Protein AF-A0AA48RG57-F1 (afdb_monomer)

InterPro domains:
  IPR024079 Metallopeptidase, catalytic domain superfamily [G3DSA:3.40.390.10] (87-215)

pLDDT: mean 79.73, std 14.81, range [37.47, 95.88]

Solvent-accessible surface area (backbone atoms only — not comparable to full-atom values): 11809 Å² total; per-residue (Å²): 126,71,73,70,61,52,58,58,54,54,53,54,58,58,59,62,68,72,74,70,75,70,77,73,71,48,50,67,66,42,79,59,44,32,42,52,58,58,67,42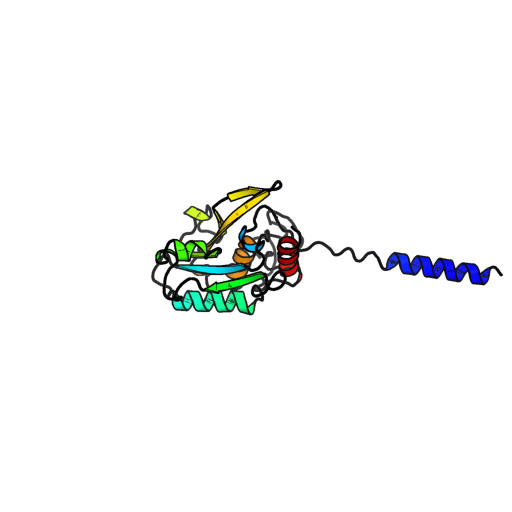,100,63,20,69,38,13,35,34,47,27,75,75,64,96,80,66,58,56,46,61,51,44,55,49,50,50,50,50,46,52,77,49,60,59,51,49,38,51,84,62,18,34,33,78,38,75,42,77,88,43,74,53,41,49,88,73,51,51,74,75,56,50,72,52,36,33,38,36,40,35,39,25,80,68,31,32,95,79,56,78,34,62,88,47,60,40,67,51,74,42,66,73,44,81,54,99,92,35,38,34,18,64,27,33,36,36,38,33,29,53,90,42,71,84,34,51,27,54,56,47,29,44,48,37,38,48,60,16,44,48,53,27,8,68,65,24,98,47,65,38,78,70,66,73,37,30,47,22,27,51,93,14,71,32,96,51,70,35,56,40,61,36,72,48,52,52,49,32,42,22,51,60,49,71,67,117

Structure (mmCIF, N/CA/C/O backbone):
data_AF-A0AA48RG57-F1
#
_entry.id   AF-A0AA48RG57-F1
#
loop_
_atom_site.group_PDB
_atom_site.id
_atom_site.type_symbol
_atom_site.label_atom_id
_atom_site.label_alt_id
_atom_site.label_comp_id
_atom_site.label_asym_id
_atom_site.label_entity_id
_atom_site.label_seq_id
_atom_site.pdbx_PDB_ins_code
_atom_site.Cartn_x
_atom_site.Cartn_y
_atom_site.Cartn_z
_atom_site.occupancy
_atom_site.B_iso_or_equiv
_atom_site.auth_seq_id
_atom_site.auth_comp_id
_atom_site.auth_asym_id
_atom_site.auth_atom_id
_atom_site.pdbx_PDB_model_num
ATOM 1 N N . MET A 1 1 ? 56.772 -37.078 -11.447 1.00 54.94 1 MET A N 1
ATOM 2 C CA . MET A 1 1 ? 55.921 -36.751 -10.273 1.00 54.94 1 MET A CA 1
ATOM 3 C C . MET A 1 1 ? 55.445 -35.292 -10.196 1.00 54.94 1 MET A C 1
ATOM 5 O O . MET A 1 1 ? 54.531 -35.038 -9.425 1.00 54.94 1 MET A O 1
ATOM 9 N N . LEU A 1 2 ? 55.955 -34.345 -11.002 1.00 51.94 2 LEU A N 1
ATOM 10 C CA . LEU A 1 2 ? 55.505 -32.937 -10.967 1.00 51.94 2 LEU A CA 1
ATOM 11 C C . LEU A 1 2 ? 54.090 -32.686 -11.534 1.00 51.94 2 LEU A C 1
ATOM 13 O O . LEU A 1 2 ? 53.383 -31.812 -11.047 1.00 51.94 2 LEU A O 1
ATOM 17 N N . LYS A 1 3 ? 53.640 -33.470 -12.524 1.00 48.69 3 LYS A N 1
ATOM 18 C CA . LYS A 1 3 ? 52.373 -33.208 -13.239 1.00 48.69 3 LYS A CA 1
ATOM 19 C C . LYS A 1 3 ? 51.103 -33.432 -12.401 1.00 48.69 3 LYS A C 1
ATOM 21 O O . LYS A 1 3 ? 50.107 -32.770 -12.644 1.00 48.69 3 LYS A O 1
ATOM 26 N N . LYS A 1 4 ? 51.133 -34.305 -11.383 1.00 50.94 4 LYS A N 1
ATOM 27 C CA . LYS A 1 4 ? 49.961 -34.570 -10.518 1.00 50.94 4 LYS A CA 1
ATOM 28 C C . LYS A 1 4 ? 49.709 -33.474 -9.471 1.00 50.94 4 LYS A C 1
ATOM 30 O O . LYS A 1 4 ? 48.575 -33.307 -9.047 1.00 50.94 4 LYS A O 1
ATOM 35 N N . LYS A 1 5 ? 50.739 -32.707 -9.086 1.00 50.16 5 LYS A N 1
ATOM 36 C CA . LYS A 1 5 ? 50.599 -31.597 -8.125 1.00 50.16 5 LYS A CA 1
ATOM 37 C C . LYS A 1 5 ? 50.002 -30.335 -8.759 1.00 50.16 5 LYS A C 1
ATOM 39 O O . LYS A 1 5 ? 49.401 -29.541 -8.051 1.00 50.16 5 LYS A O 1
ATOM 44 N N . PHE A 1 6 ? 50.121 -30.185 -10.080 1.00 52.97 6 PHE A N 1
ATOM 45 C CA . PHE A 1 6 ? 49.571 -29.034 -10.801 1.00 52.97 6 PHE A CA 1
ATOM 46 C C . PHE A 1 6 ? 48.039 -29.096 -10.907 1.00 52.97 6 PHE A C 1
ATOM 48 O O . PHE A 1 6 ? 47.376 -28.110 -10.616 1.00 52.97 6 PHE A O 1
ATOM 55 N N . TYR A 1 7 ? 47.469 -30.272 -11.200 1.00 54.75 7 TYR A N 1
ATOM 56 C CA . TYR A 1 7 ? 46.011 -30.447 -11.299 1.00 54.75 7 TYR A CA 1
ATOM 57 C C . TYR A 1 7 ? 45.266 -30.185 -9.982 1.00 54.75 7 TYR A C 1
ATOM 59 O O . TYR A 1 7 ? 44.159 -29.656 -10.009 1.00 54.75 7 TYR A O 1
ATOM 67 N N . LEU A 1 8 ? 45.873 -30.505 -8.833 1.00 53.62 8 LEU A N 1
ATOM 68 C CA . LEU A 1 8 ? 45.251 -30.278 -7.524 1.00 53.62 8 LEU A CA 1
ATOM 69 C C . LEU A 1 8 ? 45.154 -28.778 -7.184 1.00 53.62 8 LEU A C 1
ATOM 71 O O . LEU A 1 8 ? 44.174 -28.336 -6.595 1.00 53.62 8 LEU A O 1
ATOM 75 N N . ILE A 1 9 ? 46.146 -27.986 -7.603 1.00 57.28 9 ILE A N 1
ATOM 76 C CA . ILE A 1 9 ? 46.175 -26.534 -7.376 1.00 57.28 9 ILE A CA 1
ATOM 77 C C . ILE A 1 9 ? 45.179 -25.827 -8.306 1.00 57.28 9 ILE A C 1
ATOM 79 O O . ILE A 1 9 ? 44.483 -24.910 -7.876 1.00 57.28 9 ILE A O 1
ATOM 83 N N . THR A 1 10 ? 45.042 -26.286 -9.555 1.00 54.56 10 THR A N 1
ATOM 84 C CA . THR A 1 10 ? 44.071 -25.715 -10.503 1.00 54.56 10 THR A CA 1
ATOM 85 C C . THR A 1 10 ? 42.621 -26.025 -10.111 1.00 54.56 10 THR A C 1
ATOM 87 O O . THR A 1 10 ? 41.762 -25.164 -10.280 1.00 54.56 10 THR A O 1
ATOM 90 N N . MET A 1 11 ? 42.337 -27.199 -9.526 1.00 55.72 11 MET A N 1
ATOM 91 C CA . MET A 1 11 ? 40.989 -27.517 -9.027 1.00 55.72 11 MET A CA 1
ATOM 92 C C . MET A 1 11 ? 40.592 -26.679 -7.802 1.00 55.72 11 MET A C 1
ATOM 94 O O . MET A 1 11 ? 39.449 -26.238 -7.728 1.00 55.72 11 MET A O 1
ATOM 98 N N . CYS A 1 12 ? 41.520 -26.399 -6.877 1.00 54.94 12 CYS A N 1
ATOM 99 C CA . CYS A 1 12 ? 41.237 -25.515 -5.739 1.00 54.94 12 CYS A CA 1
ATOM 100 C C . CYS A 1 12 ? 40.976 -24.062 -6.173 1.00 54.94 12 CYS A C 1
ATOM 102 O O . CYS A 1 12 ? 40.105 -23.411 -5.607 1.00 54.94 12 CYS A O 1
ATOM 104 N N . LEU A 1 13 ? 41.672 -23.558 -7.198 1.00 52.66 13 LEU A N 1
ATOM 105 C CA . LEU A 1 13 ? 41.456 -22.199 -7.720 1.00 52.66 13 LEU A CA 1
ATOM 106 C C . LEU A 1 13 ? 40.107 -22.031 -8.440 1.00 52.66 13 LEU A C 1
ATOM 108 O O . LEU A 1 13 ? 39.514 -20.959 -8.364 1.00 52.66 13 LEU A O 1
ATOM 112 N N . LEU A 1 14 ? 39.589 -23.086 -9.076 1.00 51.50 14 LEU A N 1
ATOM 113 C CA . LEU A 1 14 ? 38.246 -23.089 -9.673 1.00 51.50 14 LEU A CA 1
ATOM 114 C C . LEU A 1 14 ? 37.127 -23.168 -8.622 1.00 51.50 14 LEU A C 1
ATOM 116 O O . LEU A 1 14 ? 36.044 -22.642 -8.855 1.00 51.50 14 LEU A O 1
ATOM 120 N N . PHE A 1 15 ? 37.392 -23.760 -7.454 1.00 51.47 15 PHE A N 1
ATOM 121 C CA . PHE A 1 15 ? 36.414 -23.838 -6.364 1.00 51.47 15 PHE A CA 1
ATOM 122 C C . PHE A 1 15 ? 36.267 -22.513 -5.596 1.00 51.47 15 PHE A C 1
ATOM 124 O O . PHE A 1 15 ? 35.190 -22.213 -5.094 1.00 51.47 15 PHE A O 1
ATOM 131 N N . VAL A 1 16 ? 37.314 -21.680 -5.547 1.00 52.97 16 VAL A N 1
ATOM 132 C CA . VAL A 1 16 ? 37.268 -20.364 -4.876 1.00 52.97 16 VAL A CA 1
ATOM 133 C C . VAL A 1 16 ? 36.523 -19.308 -5.710 1.00 52.97 16 VAL A C 1
ATOM 135 O O . VAL A 1 16 ? 35.946 -18.387 -5.141 1.00 52.97 16 VAL A O 1
ATOM 138 N N . MET A 1 17 ? 36.439 -19.457 -7.038 1.00 50.00 17 MET A N 1
ATOM 139 C CA . MET A 1 17 ? 35.663 -18.535 -7.888 1.00 50.00 17 MET A CA 1
ATOM 140 C C . MET A 1 17 ? 34.149 -18.810 -7.906 1.00 50.00 17 MET A C 1
ATOM 142 O O . MET A 1 17 ? 33.402 -18.019 -8.471 1.00 50.00 17 MET A O 1
ATOM 146 N N . LEU A 1 18 ? 33.676 -19.894 -7.280 1.00 48.75 18 LEU A N 1
ATOM 147 C CA . LEU A 1 18 ? 32.243 -20.210 -7.185 1.00 48.75 18 LEU A CA 1
ATOM 148 C C . LEU A 1 18 ? 31.548 -19.571 -5.967 1.00 48.75 18 LEU A C 1
ATOM 150 O O . LEU A 1 18 ? 30.346 -19.739 -5.804 1.00 48.75 18 LEU A O 1
ATOM 154 N N . PHE A 1 19 ? 32.272 -18.806 -5.141 1.00 50.69 19 PHE A N 1
ATOM 155 C CA . PHE A 1 19 ? 31.739 -18.163 -3.929 1.00 50.69 19 PHE A CA 1
ATOM 156 C C . PHE A 1 19 ? 31.635 -16.634 -4.015 1.00 50.69 19 PHE A C 1
ATOM 158 O O . PHE A 1 19 ? 31.608 -15.954 -2.995 1.00 50.69 19 PHE A O 1
ATOM 165 N N . GLN A 1 20 ? 31.553 -16.072 -5.222 1.00 47.44 20 GLN A N 1
ATOM 166 C CA . GLN A 1 20 ? 31.218 -14.655 -5.404 1.00 47.44 20 GLN A CA 1
ATOM 167 C C . GLN A 1 20 ? 29.933 -14.481 -6.212 1.00 47.44 20 GLN A C 1
ATOM 169 O O . GLN A 1 20 ? 29.850 -13.666 -7.123 1.00 47.44 20 GLN A O 1
ATOM 174 N N . GLY A 1 21 ? 28.895 -15.224 -5.829 1.00 40.69 21 GLY A N 1
ATOM 175 C CA . GLY A 1 21 ? 27.549 -14.674 -5.891 1.00 40.69 21 GLY A CA 1
ATOM 176 C C . GLY A 1 21 ? 27.435 -13.656 -4.764 1.00 40.69 21 GLY A C 1
ATOM 177 O O . GLY A 1 21 ? 26.985 -13.995 -3.676 1.00 40.69 21 GLY A O 1
ATOM 178 N N . GLY A 1 22 ? 27.916 -12.432 -4.987 1.00 37.53 22 GLY A N 1
ATOM 179 C CA . GLY A 1 22 ? 27.415 -11.314 -4.204 1.00 37.53 22 GLY A CA 1
ATOM 180 C C . GLY A 1 22 ? 25.937 -11.223 -4.540 1.00 37.53 22 GLY A C 1
ATOM 181 O O . GLY A 1 22 ? 25.602 -10.720 -5.609 1.00 37.53 22 GLY A O 1
ATOM 182 N N . ALA A 1 23 ? 25.085 -11.800 -3.690 1.00 37.47 23 ALA A N 1
ATOM 183 C CA . ALA A 1 23 ? 23.674 -11.469 -3.658 1.00 37.47 23 ALA A CA 1
ATOM 184 C C . ALA A 1 23 ? 23.636 -9.953 -3.476 1.00 37.47 23 ALA A C 1
ATOM 186 O O . ALA A 1 23 ? 23.997 -9.421 -2.425 1.00 37.47 23 ALA A O 1
ATOM 187 N N . SER A 1 24 ? 23.405 -9.257 -4.586 1.00 41.41 24 SER A N 1
ATOM 188 C CA . SER A 1 24 ? 23.278 -7.818 -4.570 1.00 41.41 24 SER A CA 1
ATOM 189 C C . SER A 1 24 ? 21.975 -7.562 -3.846 1.00 41.41 24 SER A C 1
ATOM 191 O O . SER A 1 24 ? 20.950 -8.094 -4.258 1.00 41.41 24 SER A O 1
ATOM 193 N N . ALA A 1 25 ? 22.111 -6.843 -2.735 1.00 41.53 25 ALA A N 1
ATOM 194 C CA . ALA A 1 25 ? 21.094 -6.511 -1.761 1.00 41.53 25 ALA A CA 1
ATOM 195 C C . ALA A 1 25 ? 19.682 -6.493 -2.352 1.00 41.53 25 ALA A C 1
ATOM 197 O O . ALA A 1 25 ? 19.425 -5.789 -3.335 1.00 41.53 25 ALA A O 1
ATOM 198 N N . SER A 1 26 ? 18.804 -7.240 -1.686 1.00 60.59 26 SER A N 1
ATOM 199 C CA . SER A 1 26 ? 17.409 -6.879 -1.474 1.00 60.59 26 SER A CA 1
ATOM 200 C C . SER A 1 26 ? 17.2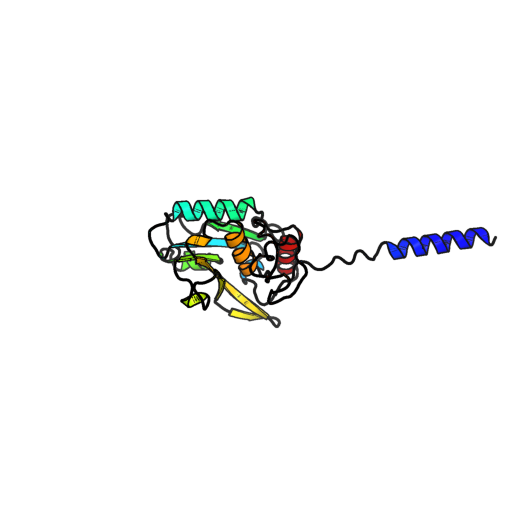06 -5.371 -1.691 1.00 60.59 26 SER A C 1
ATOM 202 O O . SER A 1 26 ? 17.996 -4.555 -1.198 1.00 60.59 26 SER A O 1
ATOM 204 N N . HIS A 1 27 ? 16.205 -4.997 -2.500 1.00 62.94 27 HIS A N 1
ATOM 205 C CA . HIS A 1 27 ? 15.835 -3.599 -2.732 1.00 62.94 27 HIS A CA 1
ATOM 206 C C . HIS A 1 27 ? 15.948 -2.814 -1.419 1.00 62.94 27 HIS A C 1
ATOM 208 O O . HIS A 1 27 ? 15.518 -3.345 -0.389 1.00 62.94 27 HIS A O 1
ATOM 214 N N . PRO A 1 28 ? 16.533 -1.600 -1.413 1.00 66.88 28 PRO A N 1
ATOM 215 C CA . PRO A 1 28 ? 16.780 -0.885 -0.176 1.00 66.88 28 PRO A CA 1
ATOM 216 C C . PRO A 1 28 ? 15.519 -0.849 0.691 1.00 66.88 28 PRO A C 1
ATOM 218 O O . PRO A 1 28 ? 14.413 -0.552 0.224 1.00 66.88 28 PRO A O 1
ATOM 221 N N . TYR A 1 29 ? 15.728 -1.208 1.948 1.00 65.25 29 TYR A N 1
ATOM 222 C CA . TYR A 1 29 ? 14.723 -1.320 2.985 1.00 65.25 29 TYR A CA 1
ATOM 223 C C . TYR A 1 29 ? 15.150 -0.436 4.152 1.00 65.25 29 TYR A C 1
ATOM 225 O O . TYR A 1 29 ? 16.345 -0.285 4.426 1.00 65.25 29 TYR A O 1
ATOM 233 N N . ASP A 1 30 ? 14.185 0.196 4.811 1.00 69.25 30 ASP A N 1
ATOM 234 C CA . ASP A 1 30 ? 14.449 0.960 6.025 1.00 69.25 30 ASP A CA 1
ATOM 235 C C . ASP A 1 30 ? 13.742 0.278 7.201 1.00 69.25 30 ASP A C 1
ATOM 237 O O . ASP A 1 30 ? 12.534 0.474 7.370 1.00 69.25 30 ASP A O 1
ATOM 241 N N . PRO A 1 31 ? 14.470 -0.477 8.050 1.00 57.31 31 PRO A N 1
ATOM 242 C CA . PRO A 1 31 ? 13.874 -1.165 9.193 1.00 57.31 31 PRO A CA 1
ATOM 243 C C . PRO A 1 31 ? 13.231 -0.207 10.188 1.00 57.31 31 PRO A C 1
ATOM 245 O O . PRO A 1 31 ? 12.368 -0.607 10.955 1.00 57.31 31 PRO A O 1
ATOM 248 N N . LYS A 1 32 ? 13.526 1.098 10.119 1.00 59.69 32 LYS A N 1
ATOM 249 C CA . LYS A 1 32 ? 12.862 2.132 10.926 1.00 59.69 32 LYS A CA 1
ATOM 250 C C . LYS A 1 32 ? 11.444 2.460 10.455 1.00 59.69 32 LYS A C 1
ATOM 252 O O . LYS A 1 32 ? 10.935 3.515 10.825 1.00 59.69 32 LYS A O 1
ATOM 257 N N . ARG A 1 33 ? 10.847 1.657 9.571 1.00 66.19 33 ARG A N 1
ATOM 258 C CA . ARG A 1 33 ? 9.565 1.945 8.911 1.00 66.19 33 ARG A CA 1
ATOM 259 C C . ARG A 1 33 ? 8.557 0.800 8.978 1.00 66.19 33 ARG A C 1
ATOM 261 O O . ARG A 1 33 ? 7.500 0.932 8.363 1.00 66.19 33 ARG A O 1
ATOM 268 N N . HIS A 1 34 ? 8.847 -0.282 9.687 1.00 69.62 34 HIS A N 1
ATOM 269 C CA . HIS A 1 34 ? 7.960 -1.440 9.717 1.00 69.62 34 HIS A CA 1
ATOM 270 C C . HIS A 1 34 ? 6.791 -1.242 10.707 1.00 69.62 34 HIS A C 1
ATOM 272 O O . HIS A 1 34 ? 6.892 -0.482 11.678 1.00 69.62 34 HIS A O 1
ATOM 278 N N . ILE A 1 35 ? 5.662 -1.901 10.441 1.00 76.81 35 ILE A N 1
ATOM 279 C CA . ILE A 1 35 ? 4.530 -1.976 11.374 1.00 76.81 35 ILE A CA 1
ATOM 280 C C . ILE A 1 35 ? 4.809 -3.133 12.339 1.00 76.81 35 ILE A C 1
ATOM 282 O O . ILE A 1 35 ? 5.131 -4.222 11.886 1.00 76.81 35 ILE A O 1
ATOM 286 N N . GLU A 1 36 ? 4.702 -2.919 13.654 1.00 71.25 36 GLU A N 1
ATOM 287 C CA . GLU A 1 36 ? 5.093 -3.902 14.685 1.00 71.25 36 GLU A CA 1
ATOM 288 C C . GLU A 1 36 ? 4.428 -5.268 14.487 1.00 71.25 36 GLU A C 1
ATOM 290 O O . GLU A 1 36 ? 5.028 -6.308 14.759 1.00 71.25 36 GLU A O 1
ATOM 295 N N . SER A 1 37 ? 3.197 -5.258 13.970 1.00 65.00 37 SER A N 1
ATOM 296 C CA . SER A 1 37 ? 2.419 -6.460 13.728 1.00 65.00 37 SER A CA 1
ATOM 297 C C . SER A 1 37 ? 3.169 -7.495 12.909 1.00 65.00 37 SER A C 1
ATOM 299 O O . SER A 1 37 ? 3.039 -8.665 13.244 1.00 65.00 37 SER A O 1
ATOM 301 N N . THR A 1 38 ? 4.009 -7.098 11.945 1.00 64.88 38 THR A N 1
ATOM 302 C CA . THR A 1 38 ? 4.727 -8.012 11.041 1.00 64.88 38 THR A CA 1
ATOM 303 C C . THR A 1 38 ? 5.644 -9.015 11.756 1.00 64.88 38 THR A C 1
ATOM 305 O O . THR A 1 38 ? 5.983 -10.045 11.183 1.00 64.88 38 THR A O 1
ATOM 308 N N . HIS A 1 39 ? 6.019 -8.762 13.012 1.00 65.44 39 HIS A N 1
ATOM 309 C CA . HIS A 1 39 ? 6.910 -9.627 13.799 1.00 65.44 39 HIS A CA 1
ATOM 310 C C . HIS A 1 39 ? 6.198 -10.720 14.597 1.00 65.44 39 HIS A C 1
ATOM 312 O O . HIS A 1 39 ? 6.845 -11.613 15.151 1.00 65.44 39 HIS A O 1
ATOM 318 N N . TYR A 1 40 ? 4.870 -10.683 14.699 1.00 65.56 40 TYR A N 1
ATOM 319 C CA . TYR A 1 40 ? 4.151 -11.708 15.448 1.00 65.56 40 TYR A CA 1
ATOM 320 C C . TYR A 1 40 ? 4.146 -13.049 14.693 1.00 65.56 40 TYR A C 1
ATOM 322 O O . TYR A 1 40 ? 4.192 -13.112 13.468 1.00 65.56 40 TYR A O 1
ATOM 330 N N . ASN A 1 41 ? 4.061 -14.162 15.433 1.00 55.94 41 ASN A N 1
ATOM 331 C CA . ASN A 1 41 ? 4.107 -15.533 14.883 1.00 55.94 41 ASN A CA 1
ATOM 332 C C . ASN A 1 41 ? 2.942 -15.883 13.922 1.00 55.94 41 ASN A C 1
ATOM 334 O O . ASN A 1 41 ? 2.866 -17.006 13.433 1.00 55.94 41 ASN A O 1
ATOM 338 N N . SER A 1 42 ? 2.013 -14.952 13.717 1.00 57.84 42 SER A N 1
ATOM 339 C CA . SER A 1 42 ? 0.844 -15.005 12.842 1.00 57.84 42 SER A CA 1
ATOM 340 C C . SER A 1 42 ? 0.321 -13.573 12.751 1.00 57.84 42 SER A C 1
ATOM 342 O O . SER A 1 42 ? -0.145 -13.050 13.766 1.00 57.84 42 SER A O 1
ATOM 344 N N . VAL A 1 43 ? 0.406 -12.933 11.586 1.00 64.06 43 VAL A N 1
ATOM 345 C CA . VAL A 1 43 ? -0.045 -11.550 11.387 1.00 64.06 43 VAL A CA 1
ATOM 346 C C . VAL A 1 43 ? -1.145 -11.527 10.344 1.00 64.06 43 VAL A C 1
ATOM 348 O O . VAL A 1 43 ? -0.936 -11.436 9.133 1.00 64.06 43 VAL A O 1
ATOM 351 N N . ASP A 1 44 ? -2.366 -11.580 10.850 1.00 64.00 44 ASP A N 1
ATOM 352 C CA . ASP A 1 44 ? -3.516 -11.173 10.069 1.00 64.00 44 ASP A CA 1
ATOM 353 C C . ASP A 1 44 ? -3.484 -9.642 9.993 1.00 64.00 44 ASP A C 1
ATOM 355 O O . ASP A 1 44 ? -3.957 -8.943 10.891 1.00 64.00 44 ASP A O 1
ATOM 359 N N . GLU A 1 45 ? -2.863 -9.097 8.948 1.00 67.50 45 GLU A N 1
ATOM 360 C CA . GLU A 1 45 ? -2.884 -7.662 8.695 1.00 67.50 45 GLU A CA 1
ATOM 361 C C . GLU A 1 45 ? -4.197 -7.296 8.029 1.00 67.50 45 GLU A C 1
ATOM 363 O O . GLU A 1 45 ? -4.356 -7.281 6.806 1.00 67.50 45 GLU A O 1
ATOM 368 N N . TYR A 1 46 ? -5.174 -6.986 8.874 1.00 72.38 46 TYR A N 1
ATOM 369 C CA . TYR A 1 46 ? -6.431 -6.482 8.380 1.00 72.38 46 TYR A CA 1
ATOM 370 C C . TYR A 1 46 ? -6.225 -5.111 7.742 1.00 72.38 46 TYR A C 1
ATOM 372 O O . TYR A 1 46 ? -5.561 -4.232 8.311 1.00 72.38 46 TYR A O 1
ATOM 380 N N . PHE A 1 47 ? -6.854 -4.909 6.586 1.00 82.31 47 PHE A N 1
ATOM 381 C CA . PHE A 1 47 ? -6.990 -3.595 5.990 1.00 82.31 47 PHE A CA 1
ATOM 382 C C . PHE A 1 47 ? -8.437 -3.114 5.993 1.00 82.31 47 PHE A C 1
ATOM 384 O O . PHE A 1 47 ? -9.393 -3.884 5.856 1.00 82.31 47 PHE A O 1
ATOM 391 N N . CYS A 1 48 ? -8.588 -1.803 6.144 1.00 85.88 48 CYS A N 1
ATOM 392 C CA . CYS A 1 48 ? -9.843 -1.103 5.918 1.00 85.88 48 CYS A CA 1
ATOM 393 C C . CYS A 1 48 ? -9.634 -0.005 4.877 1.00 85.88 48 CYS A C 1
ATOM 395 O O . CYS A 1 48 ? -8.519 0.492 4.682 1.00 85.88 48 CYS A O 1
ATOM 397 N N . ILE A 1 49 ? -10.726 0.391 4.230 1.00 88.94 49 ILE A N 1
ATOM 398 C CA . ILE A 1 49 ? -10.749 1.516 3.302 1.00 88.94 49 ILE A CA 1
ATOM 399 C C . ILE A 1 49 ? -11.645 2.602 3.887 1.00 88.94 49 ILE A C 1
ATOM 401 O O . ILE A 1 49 ? -12.683 2.332 4.485 1.00 88.94 49 ILE A O 1
ATOM 405 N N . GLN A 1 50 ? -11.218 3.844 3.743 1.00 88.12 50 GLN A N 1
ATOM 406 C CA . GLN A 1 50 ? -11.985 5.037 4.025 1.00 88.12 50 GLN A CA 1
ATOM 407 C C . GLN A 1 50 ? -12.092 5.835 2.741 1.00 88.12 50 GLN A C 1
ATOM 409 O O . GLN A 1 50 ? -11.083 6.273 2.185 1.00 88.12 50 GLN A O 1
ATOM 414 N N . GLU A 1 51 ? -13.313 6.130 2.339 1.00 81.06 51 GLU A N 1
ATOM 415 C CA . GLU A 1 51 ? -13.550 7.154 1.343 1.00 81.06 51 GLU A CA 1
ATOM 416 C C . GLU A 1 51 ? -13.795 8.498 2.046 1.00 81.06 51 GLU A C 1
ATOM 418 O O . GLU A 1 51 ? -14.522 8.576 3.039 1.00 81.06 51 GLU A O 1
ATOM 423 N N . ALA A 1 52 ? -13.161 9.575 1.579 1.00 64.62 52 ALA A N 1
ATOM 424 C CA . ALA A 1 52 ? -13.466 10.921 2.069 1.00 64.62 52 ALA A CA 1
ATOM 425 C C . ALA A 1 52 ? -14.526 11.653 1.228 1.00 64.62 52 ALA A C 1
ATOM 427 O O . ALA A 1 52 ? -15.003 12.696 1.675 1.00 64.62 52 ALA A O 1
ATOM 428 N N . VAL A 1 53 ? -14.882 11.158 0.030 1.00 61.34 53 VAL A N 1
ATOM 429 C CA . VAL A 1 53 ? -15.738 11.881 -0.932 1.00 61.34 53 VAL A CA 1
ATOM 430 C C . VAL A 1 53 ? -16.634 10.942 -1.759 1.00 61.34 53 VAL A C 1
ATOM 432 O O . VAL A 1 53 ? -16.271 10.668 -2.890 1.00 61.34 53 VAL A O 1
ATOM 435 N N . SER A 1 54 ? -17.795 10.555 -1.203 1.00 60.91 54 SER A N 1
ATOM 436 C CA . SER A 1 54 ? -18.978 9.764 -1.676 1.00 60.91 54 SER A CA 1
ATOM 437 C C . SER A 1 54 ? -19.196 9.338 -3.156 1.00 60.91 54 SER A C 1
ATOM 439 O O . SER A 1 54 ? -20.341 9.115 -3.559 1.00 60.91 54 SER A O 1
ATOM 441 N N . SER A 1 55 ? -18.187 9.299 -4.010 1.00 70.69 55 SER A N 1
ATOM 442 C CA . SER A 1 55 ? -18.280 9.049 -5.454 1.00 70.69 55 SER A CA 1
ATOM 443 C C . SER A 1 55 ? -17.771 7.664 -5.847 1.00 70.69 55 SER A C 1
ATOM 445 O O . SER A 1 55 ? -17.996 7.235 -6.978 1.00 70.69 55 SER A O 1
ATOM 447 N N . ILE A 1 56 ? -17.122 6.968 -4.919 1.00 83.25 56 ILE A N 1
ATOM 448 C CA . ILE A 1 56 ? -16.627 5.607 -5.023 1.00 83.25 56 ILE A CA 1
ATOM 449 C C . ILE A 1 56 ? -17.418 4.765 -4.029 1.00 83.25 56 ILE A C 1
ATOM 451 O O . ILE A 1 56 ? -17.432 5.038 -2.832 1.00 83.25 56 ILE A O 1
ATOM 455 N N . ASP A 1 57 ? -18.065 3.717 -4.524 1.00 87.31 57 ASP A N 1
ATOM 456 C CA . ASP A 1 57 ? -18.693 2.746 -3.642 1.00 87.31 57 ASP A CA 1
ATOM 457 C C . ASP A 1 57 ? -17.620 2.004 -2.829 1.00 87.31 57 ASP A C 1
ATOM 459 O O . ASP A 1 57 ? -16.599 1.560 -3.360 1.00 87.31 57 ASP A O 1
ATOM 463 N N . ILE A 1 58 ? -17.824 1.903 -1.516 1.00 86.44 58 ILE A N 1
ATOM 464 C CA . ILE A 1 58 ? -16.816 1.340 -0.614 1.00 86.44 58 ILE A CA 1
ATOM 465 C C . ILE A 1 58 ? -16.601 -0.162 -0.843 1.00 86.44 58 ILE A C 1
ATOM 467 O O . ILE A 1 58 ? -15.477 -0.637 -0.671 1.00 86.44 58 ILE A O 1
ATOM 471 N N . ALA A 1 59 ? -17.633 -0.894 -1.276 1.00 86.31 59 ALA A N 1
ATOM 472 C CA . ALA A 1 59 ? -17.504 -2.307 -1.609 1.00 86.31 59 ALA A CA 1
ATOM 473 C C . ALA A 1 59 ? -16.717 -2.476 -2.916 1.00 86.31 59 ALA A C 1
ATOM 475 O O . ALA A 1 59 ? -15.802 -3.300 -2.969 1.00 86.31 59 ALA A O 1
ATOM 476 N N . ASP A 1 60 ? -16.975 -1.628 -3.919 1.00 88.31 60 ASP A N 1
ATOM 477 C CA . ASP A 1 60 ? -16.187 -1.602 -5.160 1.00 88.31 60 ASP A CA 1
ATOM 478 C C . ASP A 1 60 ? -14.713 -1.256 -4.888 1.00 88.31 60 ASP A C 1
ATOM 480 O O . ASP A 1 60 ? -13.800 -1.889 -5.428 1.00 88.31 60 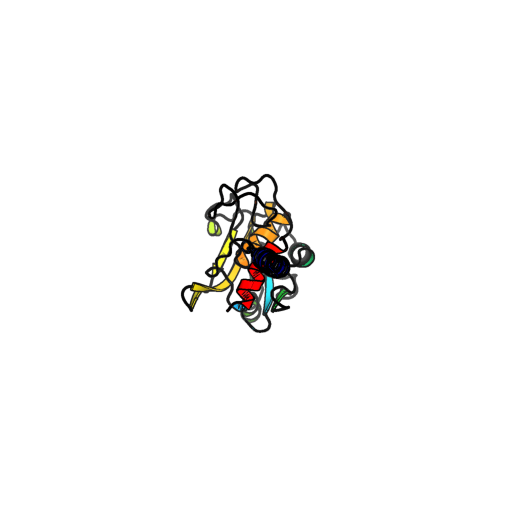ASP A O 1
ATOM 484 N N . ALA A 1 61 ? -14.457 -0.269 -4.022 1.00 88.94 61 ALA A N 1
ATOM 485 C CA . ALA A 1 61 ? -13.103 0.059 -3.589 1.00 88.94 61 ALA A CA 1
ATOM 486 C C . ALA A 1 61 ? -12.453 -1.146 -2.902 1.00 88.94 61 ALA A C 1
ATOM 488 O O . ALA A 1 61 ? -11.321 -1.504 -3.219 1.00 88.94 61 ALA A O 1
ATOM 489 N N . TYR A 1 62 ? -13.164 -1.807 -1.992 1.00 87.81 62 TYR A N 1
ATOM 490 C CA . TYR A 1 62 ? -12.652 -2.980 -1.297 1.00 87.81 62 TYR A CA 1
ATOM 491 C C . TYR A 1 62 ? -12.255 -4.101 -2.260 1.00 87.81 62 TYR A C 1
ATOM 493 O O . TYR A 1 62 ? -11.120 -4.586 -2.204 1.00 87.81 62 TYR A O 1
ATOM 501 N N . ASP A 1 63 ? -13.147 -4.467 -3.177 1.00 88.06 63 ASP A N 1
ATOM 502 C CA . ASP A 1 63 ? -12.889 -5.518 -4.158 1.00 88.06 63 ASP A CA 1
ATOM 503 C C . ASP A 1 63 ? -11.698 -5.168 -5.053 1.00 88.06 63 ASP A C 1
ATOM 505 O O . ASP A 1 63 ? -10.867 -6.030 -5.352 1.00 88.06 63 ASP A O 1
ATOM 509 N N . ARG A 1 64 ? -11.542 -3.885 -5.396 1.00 89.88 64 ARG A N 1
ATOM 510 C CA . ARG A 1 64 ? -10.398 -3.397 -6.161 1.00 89.88 64 ARG A CA 1
ATOM 511 C C . ARG A 1 64 ? -9.072 -3.551 -5.417 1.00 89.88 64 ARG A C 1
ATOM 513 O O . ARG A 1 64 ? -8.106 -4.047 -5.994 1.00 89.88 64 ARG A O 1
ATOM 520 N N . PHE A 1 65 ? -8.992 -3.130 -4.156 1.00 89.69 65 PHE A N 1
ATOM 521 C CA . PHE A 1 65 ? -7.756 -3.285 -3.378 1.00 89.69 65 PHE A CA 1
ATOM 522 C C . PHE A 1 65 ? -7.432 -4.752 -3.158 1.00 89.69 65 PHE A C 1
ATOM 524 O O . PHE A 1 65 ? -6.285 -5.154 -3.328 1.00 89.69 65 PHE A O 1
ATOM 531 N N . LYS A 1 66 ? -8.443 -5.569 -2.858 1.00 86.44 66 LYS A N 1
ATOM 532 C CA . LYS A 1 66 ? -8.266 -7.011 -2.729 1.00 86.44 66 LYS A CA 1
ATOM 533 C C . LYS A 1 66 ? -7.703 -7.617 -4.013 1.00 86.44 66 LYS A C 1
ATOM 535 O O . LYS A 1 66 ? -6.726 -8.355 -3.949 1.00 86.44 66 LYS A O 1
ATOM 540 N N . GLU A 1 67 ? -8.273 -7.291 -5.171 1.00 89.12 67 GLU A N 1
ATOM 541 C CA . GLU A 1 67 ? -7.754 -7.747 -6.463 1.00 89.12 67 GLU A CA 1
ATOM 542 C C . GLU A 1 67 ? -6.276 -7.375 -6.618 1.00 89.12 67 GLU A C 1
ATOM 544 O O . GLU A 1 67 ? -5.452 -8.242 -6.906 1.00 89.12 67 GLU A O 1
ATOM 549 N N . VAL A 1 68 ? -5.922 -6.107 -6.398 1.00 91.00 68 VAL A N 1
ATOM 550 C CA . VAL A 1 68 ? -4.554 -5.616 -6.591 1.00 91.00 68 VAL A CA 1
ATOM 551 C C . VAL A 1 68 ? -3.577 -6.277 -5.615 1.00 91.00 68 VAL A C 1
ATOM 553 O O . VAL A 1 68 ? -2.590 -6.855 -6.058 1.00 91.00 68 VAL A O 1
ATOM 556 N N . LEU A 1 69 ? -3.853 -6.259 -4.312 1.00 88.50 69 LEU A N 1
ATOM 557 C CA . LEU A 1 69 ? -2.916 -6.746 -3.294 1.00 88.50 69 LEU A CA 1
ATOM 558 C C . LEU A 1 69 ? -2.688 -8.260 -3.391 1.00 88.50 69 LEU A C 1
ATOM 560 O O . LEU A 1 69 ? -1.547 -8.727 -3.372 1.00 88.50 69 LEU A O 1
ATOM 564 N N . TYR A 1 70 ? -3.761 -9.031 -3.578 1.00 83.62 70 TYR A N 1
ATOM 565 C CA . TYR A 1 70 ? -3.674 -10.490 -3.638 1.00 83.62 70 TYR A CA 1
ATOM 566 C C . TYR A 1 70 ? -3.126 -10.988 -4.976 1.00 83.62 70 TYR A C 1
ATOM 568 O O . TYR A 1 70 ? -2.305 -11.902 -5.007 1.00 83.62 70 TYR A O 1
ATOM 576 N N . SER A 1 71 ? -3.525 -10.386 -6.105 1.00 82.94 71 SER A N 1
ATOM 577 C CA . SER A 1 71 ? -3.018 -10.821 -7.418 1.00 82.94 71 SER A CA 1
ATOM 578 C C . SER A 1 71 ? -1.528 -10.538 -7.609 1.00 82.94 71 SER A C 1
ATOM 580 O O . SER A 1 71 ? -0.903 -11.111 -8.505 1.00 82.94 71 SER A O 1
ATOM 582 N N . ARG A 1 72 ? -0.961 -9.626 -6.808 1.00 78.25 72 ARG A N 1
ATOM 583 C CA . ARG A 1 72 ? 0.437 -9.192 -6.899 1.00 78.25 72 ARG A CA 1
ATOM 584 C C . ARG A 1 72 ? 1.330 -9.782 -5.803 1.00 78.25 72 ARG A C 1
ATOM 586 O O . ARG A 1 72 ? 2.476 -9.364 -5.687 1.00 78.25 72 ARG A O 1
ATOM 593 N N . ASN A 1 73 ? 0.838 -10.810 -5.104 1.00 75.38 73 ASN A N 1
ATOM 594 C CA . ASN A 1 73 ? 1.609 -11.678 -4.210 1.00 75.38 73 ASN A CA 1
ATOM 595 C C . ASN A 1 73 ? 2.127 -10.995 -2.933 1.00 75.38 73 ASN A C 1
ATOM 597 O O . ASN A 1 73 ? 3.188 -11.356 -2.432 1.00 75.38 73 ASN A O 1
ATOM 601 N N . TYR A 1 74 ? 1.375 -10.024 -2.407 1.00 82.50 74 TYR A N 1
ATOM 602 C CA . TYR A 1 74 ? 1.582 -9.548 -1.035 1.00 82.50 74 TYR A CA 1
ATOM 603 C C . TYR A 1 74 ? 0.984 -10.494 0.020 1.00 82.50 74 TYR A C 1
ATOM 605 O O . TYR A 1 74 ? 1.301 -10.385 1.199 1.00 82.50 74 TYR A O 1
ATOM 613 N N . ASP A 1 75 ? 0.130 -11.425 -0.406 1.00 78.81 75 ASP A N 1
ATOM 614 C CA . ASP A 1 75 ? -0.490 -12.444 0.439 1.00 78.81 75 ASP A CA 1
ATOM 615 C C . ASP A 1 75 ? 0.486 -13.599 0.729 1.00 78.81 75 ASP A C 1
ATOM 617 O O . ASP A 1 75 ? 1.080 -14.147 -0.202 1.00 78.81 75 ASP A O 1
ATOM 621 N N . GLY A 1 76 ? 0.650 -13.977 2.001 1.00 71.81 76 GLY A N 1
ATOM 622 C CA . GLY A 1 76 ? 1.521 -15.085 2.419 1.00 71.81 76 GLY A CA 1
ATOM 623 C C . GLY A 1 76 ? 3.018 -14.749 2.493 1.00 71.81 76 GLY A C 1
ATOM 624 O O . GLY A 1 76 ? 3.852 -15.656 2.535 1.00 71.81 76 GLY A O 1
ATOM 625 N N . LEU A 1 77 ? 3.386 -13.461 2.511 1.00 78.06 77 LEU A N 1
ATOM 626 C CA . LEU A 1 77 ? 4.785 -13.034 2.636 1.00 78.06 77 LEU A CA 1
ATOM 627 C C . LEU A 1 77 ? 5.395 -13.392 3.997 1.00 78.06 77 LEU A C 1
ATOM 629 O O . LEU A 1 77 ? 4.712 -13.445 5.024 1.00 78.06 77 LEU A O 1
ATOM 633 N N . GLY A 1 78 ? 6.716 -13.599 3.999 1.00 74.19 78 GLY A N 1
ATOM 634 C CA . GLY A 1 78 ? 7.491 -13.816 5.217 1.00 74.19 78 GLY A CA 1
ATOM 635 C C . GLY A 1 78 ? 7.197 -15.146 5.905 1.00 74.19 78 GLY A C 1
ATOM 636 O O . GLY A 1 78 ? 7.077 -15.158 7.129 1.00 74.19 78 GLY A O 1
ATOM 637 N N . ASN A 1 79 ? 7.088 -16.243 5.149 1.00 75.69 79 ASN A N 1
ATOM 638 C CA . ASN A 1 79 ? 6.616 -17.556 5.611 1.00 75.69 79 ASN A CA 1
ATOM 639 C C . ASN A 1 79 ? 5.204 -17.522 6.219 1.00 75.69 79 ASN A C 1
ATOM 641 O O . ASN A 1 79 ? 5.037 -17.878 7.386 1.00 75.69 79 ASN A O 1
ATOM 645 N N . ASP A 1 80 ? 4.198 -17.101 5.442 1.00 73.81 80 ASP A N 1
ATOM 646 C CA . ASP A 1 80 ? 2.788 -17.116 5.869 1.00 73.81 80 ASP A CA 1
ATOM 647 C C . ASP A 1 80 ? 2.497 -16.228 7.092 1.00 73.81 80 ASP A C 1
ATOM 649 O O . ASP A 1 80 ? 1.523 -16.431 7.816 1.00 73.81 80 ASP A O 1
ATOM 653 N N . ARG A 1 81 ? 3.349 -15.231 7.354 1.00 72.25 81 ARG A N 1
ATOM 654 C CA . ARG A 1 81 ? 3.147 -14.328 8.486 1.00 72.25 81 ARG A CA 1
ATOM 655 C C . ARG A 1 81 ? 2.293 -13.134 8.138 1.00 72.25 81 ARG A C 1
ATOM 657 O O . ARG A 1 81 ? 1.662 -12.650 9.054 1.00 72.25 81 ARG A O 1
ATOM 664 N N . ILE A 1 82 ? 2.236 -12.687 6.885 1.00 74.00 82 ILE A N 1
ATOM 665 C CA . ILE A 1 82 ? 1.423 -11.531 6.489 1.00 74.00 82 ILE A CA 1
ATOM 666 C C . ILE A 1 82 ? 0.265 -11.969 5.593 1.00 74.00 82 ILE A C 1
ATOM 668 O O . ILE A 1 82 ? 0.479 -12.407 4.460 1.00 74.00 82 ILE A O 1
ATOM 672 N N . TYR A 1 83 ? -0.960 -11.772 6.083 1.00 74.75 83 TYR A N 1
ATOM 673 C CA . TYR A 1 83 ? -2.199 -11.937 5.320 1.00 74.75 83 TYR A CA 1
ATOM 674 C C . TYR A 1 83 ? -2.988 -10.629 5.275 1.00 74.75 83 TYR A C 1
ATOM 676 O O . TYR A 1 83 ? -3.318 -10.070 6.316 1.00 74.75 83 TYR A O 1
ATOM 684 N N . PHE A 1 84 ? -3.362 -10.168 4.079 1.00 77.56 84 PHE A N 1
ATOM 685 C CA . PHE A 1 84 ? -4.098 -8.908 3.886 1.00 77.56 84 PHE A CA 1
ATOM 686 C C . PHE A 1 84 ? -5.610 -9.066 4.101 1.00 77.56 84 PHE A C 1
ATOM 688 O O . PHE A 1 84 ? -6.411 -8.892 3.182 1.00 77.56 84 PHE A O 1
ATOM 695 N N . LEU A 1 85 ? -6.031 -9.422 5.313 1.00 68.88 85 LEU A N 1
ATOM 696 C CA . LEU A 1 85 ? -7.426 -9.759 5.592 1.00 68.88 85 LEU A CA 1
ATOM 697 C C . LEU A 1 85 ? -8.355 -8.539 5.671 1.00 68.88 85 LEU A C 1
ATOM 699 O O . LEU A 1 85 ? -7.971 -7.375 5.713 1.00 68.88 85 LEU A O 1
ATOM 703 N N . LYS A 1 86 ? -9.653 -8.821 5.656 1.00 69.44 86 LYS A N 1
ATOM 704 C CA . LYS A 1 86 ? -10.715 -7.819 5.628 1.00 69.44 86 LYS A CA 1
ATOM 705 C C . LYS A 1 86 ? -11.106 -7.359 7.026 1.00 69.44 86 LYS A C 1
ATOM 707 O O . LYS A 1 86 ? -11.617 -8.169 7.795 1.00 69.44 86 LYS A O 1
ATOM 712 N N . ALA A 1 87 ? -10.980 -6.070 7.326 1.00 64.44 87 ALA A N 1
ATOM 713 C CA . ALA A 1 87 ? -11.615 -5.511 8.514 1.00 64.44 87 ALA A CA 1
ATOM 714 C C . ALA A 1 87 ? -13.117 -5.259 8.278 1.00 64.44 87 ALA A C 1
ATOM 716 O O . ALA A 1 87 ? -13.500 -4.578 7.324 1.00 64.44 87 ALA A O 1
ATOM 717 N N . GLY A 1 88 ? -13.985 -5.772 9.154 1.00 60.09 88 GLY A N 1
ATOM 718 C CA . GLY A 1 88 ? -15.438 -5.559 9.075 1.00 60.09 88 GLY A CA 1
ATOM 719 C C . GLY A 1 88 ? -16.137 -6.261 7.893 1.00 60.09 88 GLY A C 1
ATOM 720 O O . GLY A 1 88 ? -15.609 -7.186 7.278 1.00 60.09 88 GLY A O 1
ATOM 721 N N . SER A 1 89 ? -17.369 -5.841 7.562 1.00 59.34 89 SER A N 1
ATOM 722 C CA . SER A 1 89 ? -18.180 -6.467 6.497 1.00 59.34 89 SER A CA 1
ATOM 723 C C . SER A 1 89 ? -17.837 -6.006 5.077 1.00 59.34 89 SER A C 1
ATOM 725 O O . SER A 1 89 ? -18.370 -6.581 4.139 1.00 59.34 89 SER A O 1
ATOM 727 N N . GLY A 1 90 ? -16.882 -5.081 4.882 1.00 67.69 90 GLY A N 1
ATOM 728 C CA . GLY A 1 90 ? -16.417 -4.575 3.563 1.00 67.69 90 GLY A CA 1
ATOM 729 C C . GLY A 1 90 ? -17.300 -3.533 2.921 1.00 67.69 90 GLY A C 1
ATOM 730 O O . GLY A 1 90 ? -16.933 -2.958 1.909 1.00 67.69 90 GLY A O 1
ATOM 731 N N . ASP A 1 91 ? -18.419 -3.268 3.570 1.00 74.00 91 ASP A N 1
ATOM 732 C CA . ASP A 1 91 ? -19.386 -2.248 3.195 1.00 74.00 91 ASP A CA 1
ATOM 733 C C . ASP A 1 91 ? -19.304 -1.066 4.181 1.00 74.00 91 ASP A C 1
ATOM 735 O O . ASP A 1 91 ? -20.134 -0.163 4.163 1.00 74.00 91 ASP A O 1
ATOM 739 N N . LYS A 1 92 ? -18.309 -1.097 5.079 1.00 84.56 92 LYS A N 1
ATOM 740 C CA . LYS A 1 92 ? -18.055 -0.096 6.114 1.00 84.56 92 LYS A CA 1
ATOM 741 C C . LYS A 1 92 ? -16.751 0.625 5.828 1.00 84.56 92 LYS A C 1
ATOM 743 O O . LYS A 1 92 ? -15.725 -0.010 5.586 1.00 84.56 92 LYS A O 1
ATOM 748 N N . ASN A 1 93 ? -16.778 1.940 5.966 1.00 87.88 93 ASN A N 1
ATOM 749 C CA . ASN A 1 93 ? -15.572 2.743 6.020 1.00 87.88 93 ASN A CA 1
ATOM 750 C C . ASN A 1 93 ? -14.769 2.439 7.293 1.00 87.88 93 ASN A C 1
ATOM 752 O O . ASN A 1 93 ? -15.337 2.078 8.326 1.00 87.88 93 ASN A O 1
ATOM 756 N N . CYS A 1 94 ? -13.457 2.689 7.267 1.00 88.62 94 CYS A N 1
ATOM 757 C CA . CYS A 1 94 ? -12.601 2.608 8.456 1.00 88.62 94 CYS A CA 1
ATOM 758 C C . CYS A 1 94 ? -13.184 3.354 9.670 1.00 88.62 94 CYS A C 1
ATOM 760 O O . CYS A 1 94 ? -13.080 2.875 10.794 1.00 88.62 94 CYS A O 1
ATOM 762 N N . SER A 1 95 ? -13.798 4.525 9.459 1.00 88.38 95 SER A N 1
ATOM 763 C CA . SER A 1 95 ? -14.402 5.333 10.527 1.00 88.38 95 SER A CA 1
ATOM 764 C C . SER A 1 95 ? -15.642 4.708 11.172 1.00 88.38 95 SER A C 1
ATOM 766 O O . SER A 1 95 ? -16.091 5.186 12.209 1.00 88.38 95 SER A O 1
ATOM 768 N N . GLU A 1 96 ? -16.228 3.693 10.538 1.00 88.81 96 GLU A N 1
ATOM 769 C CA . GLU A 1 96 ? -17.424 2.982 11.006 1.00 88.81 96 GLU A CA 1
ATOM 770 C C . GLU A 1 96 ? -17.077 1.694 11.767 1.00 88.81 96 GLU A C 1
ATOM 772 O O . GLU A 1 96 ? -17.970 1.015 12.284 1.00 88.81 96 GLU A O 1
ATOM 777 N N . LEU A 1 97 ? -15.789 1.350 11.837 1.00 87.69 97 LEU A N 1
ATOM 778 C CA . LEU A 1 97 ? -15.285 0.252 12.647 1.00 87.69 97 LEU A CA 1
ATOM 779 C C . LEU A 1 97 ? -15.212 0.667 14.122 1.00 87.69 97 LEU A C 1
ATOM 781 O O . LEU A 1 97 ? -14.846 1.791 14.471 1.00 87.69 97 LEU A O 1
ATOM 785 N N . SER A 1 98 ? -15.567 -0.264 15.001 1.00 88.19 98 SER A N 1
ATOM 786 C CA . SER A 1 98 ? -15.393 -0.132 16.446 1.00 88.19 98 SER A CA 1
ATOM 787 C C . SER A 1 98 ? -13.912 -0.076 16.831 1.00 88.19 98 SER A C 1
ATOM 789 O O . SER A 1 98 ? -13.032 -0.474 16.069 1.00 88.19 98 SER A O 1
ATOM 791 N N . SER A 1 99 ? -13.619 0.388 18.048 1.00 86.50 99 SER A N 1
ATOM 792 C CA . SER A 1 99 ? -12.240 0.439 18.548 1.00 86.50 99 SER A CA 1
ATOM 793 C C . SER A 1 99 ? -11.566 -0.933 18.560 1.00 86.50 99 SER A C 1
ATOM 795 O O . SER A 1 99 ? -10.411 -1.016 18.170 1.00 86.50 99 SER A O 1
ATOM 797 N N . SER A 1 100 ? -12.290 -1.997 18.925 1.00 84.25 100 SER A N 1
ATOM 798 C CA . SER A 1 100 ? -11.747 -3.360 18.902 1.00 84.25 100 SER A CA 1
ATOM 799 C C . SER A 1 100 ? -11.498 -3.861 17.481 1.00 84.25 100 SER A C 1
ATOM 801 O O . SER A 1 100 ? -10.496 -4.511 17.242 1.00 84.25 100 SER A O 1
ATOM 803 N N . GLU A 1 101 ? -12.364 -3.526 16.515 1.00 85.00 101 GLU A N 1
ATOM 804 C CA . GLU A 1 101 ? -12.087 -3.845 15.106 1.00 85.00 101 GLU A CA 1
ATOM 805 C C . GLU A 1 101 ? -10.828 -3.105 14.624 1.00 85.00 101 GLU A C 1
ATOM 807 O O . GLU A 1 101 ? -10.001 -3.692 13.938 1.00 85.00 101 GLU A O 1
ATOM 812 N N . LEU A 1 102 ? -10.647 -1.835 15.008 1.00 83.56 102 LEU A N 1
ATOM 813 C CA . LEU A 1 102 ? -9.490 -1.017 14.619 1.00 83.56 102 LEU A CA 1
ATOM 814 C C . LEU A 1 102 ? -8.161 -1.433 15.264 1.00 83.56 102 LEU A C 1
ATOM 816 O O . LEU A 1 102 ? -7.118 -1.052 14.727 1.00 83.56 102 LEU A O 1
ATOM 820 N N . GLU A 1 103 ? -8.179 -2.162 16.382 1.00 82.12 103 GLU A N 1
ATOM 821 C CA . GLU A 1 103 ? -6.975 -2.730 17.008 1.00 82.12 103 GLU A CA 1
ATOM 822 C C . GLU A 1 103 ? -6.320 -3.779 16.102 1.00 82.12 103 GLU A C 1
ATOM 824 O O . GLU A 1 103 ? -5.090 -3.807 15.985 1.00 82.12 103 GLU A O 1
ATOM 829 N N . ASP A 1 104 ? -7.139 -4.550 15.388 1.00 78.62 104 ASP A N 1
ATOM 830 C CA . ASP A 1 104 ? -6.694 -5.571 14.440 1.00 78.62 104 ASP A CA 1
ATOM 831 C C . ASP A 1 104 ? -6.351 -4.974 13.058 1.00 78.62 104 ASP A C 1
ATOM 833 O O . ASP A 1 104 ? -5.602 -5.571 12.289 1.00 78.62 104 ASP A O 1
ATOM 837 N N . VAL A 1 105 ? -6.829 -3.761 12.735 1.00 83.38 105 VAL A N 1
ATOM 838 C CA . VAL A 1 105 ? -6.524 -3.088 11.457 1.00 83.38 105 VAL A CA 1
ATOM 839 C C . VAL A 1 105 ? -5.187 -2.355 11.482 1.00 83.38 105 VAL A C 1
ATOM 841 O O . VAL A 1 105 ? -5.085 -1.215 11.960 1.00 83.38 105 VAL A O 1
ATOM 844 N N . LYS A 1 106 ? -4.190 -2.974 10.851 1.00 85.69 106 LYS A N 1
ATOM 845 C CA . LYS A 1 106 ? -2.809 -2.480 10.770 1.00 85.69 106 LYS A CA 1
ATOM 846 C C . LYS A 1 106 ? -2.544 -1.605 9.553 1.00 85.69 106 LYS A C 1
ATOM 848 O O . LYS A 1 106 ? -1.714 -0.702 9.629 1.00 85.69 106 LYS A O 1
ATOM 853 N N . ILE A 1 107 ? -3.302 -1.782 8.471 1.00 88.50 107 ILE A N 1
ATOM 854 C CA . ILE A 1 107 ? -3.155 -0.980 7.251 1.00 88.50 107 ILE A CA 1
ATOM 855 C C . ILE A 1 107 ? -4.473 -0.288 6.921 1.00 88.50 107 ILE A C 1
ATOM 857 O O . ILE A 1 107 ? -5.531 -0.903 6.834 1.00 88.50 107 ILE A O 1
ATOM 861 N N . ARG A 1 108 ? -4.436 1.030 6.737 1.00 90.44 108 ARG A N 1
ATOM 862 C CA . ARG A 1 108 ? -5.642 1.830 6.491 1.00 90.44 108 ARG A CA 1
ATOM 863 C C . ARG A 1 108 ? -5.489 2.621 5.206 1.00 90.44 108 ARG A C 1
ATOM 865 O O . ARG A 1 108 ? -4.612 3.475 5.111 1.00 90.44 108 ARG A O 1
ATOM 872 N N . TYR A 1 109 ? -6.353 2.377 4.232 1.00 92.19 109 TYR A N 1
ATOM 873 C CA . TYR A 1 109 ? -6.354 3.118 2.974 1.00 92.19 109 TYR A CA 1
ATOM 874 C C . TYR A 1 109 ? -7.359 4.262 3.041 1.00 92.19 109 TYR A C 1
ATOM 876 O O . TYR A 1 109 ? -8.515 4.064 3.391 1.00 92.19 109 TYR A O 1
ATOM 884 N N . TYR A 1 110 ? -6.931 5.464 2.682 1.00 92.56 110 TYR A N 1
ATOM 885 C CA . TYR A 1 110 ? -7.760 6.657 2.614 1.00 92.56 110 TYR A CA 1
ATOM 886 C C . TYR A 1 110 ? -7.774 7.176 1.182 1.00 92.56 110 TYR A C 1
ATOM 888 O O . TYR A 1 110 ? -6.739 7.606 0.678 1.00 92.56 110 TYR A O 1
ATOM 896 N N . ILE A 1 111 ? -8.945 7.193 0.552 1.00 92.56 111 ILE A N 1
ATOM 897 C CA . ILE A 1 111 ? -9.138 7.734 -0.795 1.00 92.56 111 ILE A CA 1
ATOM 898 C C . ILE A 1 111 ? -9.725 9.142 -0.670 1.00 92.56 111 ILE A C 1
ATOM 900 O O . ILE A 1 111 ? -10.813 9.320 -0.115 1.00 92.56 111 ILE A O 1
ATOM 904 N N . LYS A 1 112 ? -8.986 10.158 -1.132 1.00 90.44 112 LYS A N 1
ATOM 905 C CA . LYS A 1 112 ? -9.362 11.579 -1.012 1.00 90.44 112 LYS A CA 1
ATOM 906 C C . LYS A 1 112 ? -8.955 12.364 -2.257 1.00 90.44 112 LYS A C 1
ATOM 908 O O . LYS A 1 112 ? -7.945 12.051 -2.870 1.00 90.44 112 LYS A O 1
ATOM 913 N N . ASP A 1 113 ? -9.655 13.442 -2.600 1.00 89.06 113 ASP A N 1
ATOM 914 C CA . ASP A 1 113 ? -9.218 14.316 -3.706 1.00 89.06 113 ASP A CA 1
ATOM 915 C C . ASP A 1 113 ? -7.977 15.146 -3.349 1.00 89.06 113 ASP A C 1
ATOM 917 O O . ASP A 1 113 ? -7.097 15.362 -4.186 1.00 89.06 113 ASP A O 1
ATOM 921 N N . ASP A 1 114 ? -7.902 15.590 -2.093 1.00 90.69 114 ASP A N 1
ATOM 922 C CA . ASP A 1 114 ? -6.804 16.385 -1.558 1.00 90.69 114 ASP A CA 1
ATOM 923 C C . ASP A 1 114 ? -6.082 15.624 -0.442 1.00 90.69 114 ASP A C 1
ATOM 925 O O . ASP A 1 114 ? -6.641 15.331 0.617 1.00 90.69 114 ASP A O 1
ATOM 929 N N . THR A 1 115 ? -4.815 15.310 -0.694 1.00 91.81 115 THR A N 1
ATOM 930 C CA . THR A 1 115 ? -3.915 14.631 0.238 1.00 91.81 115 THR A CA 1
ATOM 931 C C . THR A 1 115 ? -2.986 15.600 0.978 1.00 91.81 115 THR A C 1
ATOM 933 O O . THR A 1 115 ? -2.197 15.167 1.816 1.00 91.81 115 THR A O 1
ATOM 936 N N . SER A 1 116 ? -3.066 16.912 0.726 1.00 93.31 116 SER A N 1
ATOM 937 C CA . SER A 1 116 ? -2.095 17.908 1.200 1.00 93.31 116 SER A CA 1
ATOM 938 C C . SER A 1 116 ? -1.925 17.963 2.718 1.00 93.31 116 SER A C 1
ATOM 940 O O . SER A 1 116 ? -0.800 18.120 3.189 1.00 93.31 116 SER A O 1
ATOM 942 N N . SER A 1 117 ? -2.994 17.751 3.491 1.00 91.62 117 SER A N 1
ATOM 943 C CA . SER A 1 117 ? -2.941 17.712 4.959 1.00 91.62 117 SER A CA 1
ATOM 944 C C . SER A 1 117 ? -2.068 16.588 5.516 1.00 91.62 117 SER A C 1
ATOM 946 O O . SER A 1 117 ? -1.591 16.685 6.642 1.00 91.62 117 SER A O 1
ATOM 948 N N . ASN A 1 118 ? -1.885 15.515 4.746 1.00 91.62 118 ASN A N 1
ATOM 949 C CA . ASN A 1 118 ? -1.176 14.309 5.167 1.00 91.62 118 ASN A CA 1
ATOM 950 C C . ASN A 1 118 ? 0.155 14.146 4.428 1.00 91.62 118 ASN A C 1
ATOM 952 O O . ASN A 1 118 ? 1.145 13.744 5.027 1.00 91.62 118 ASN A O 1
ATOM 956 N N . CYS A 1 119 ? 0.186 14.512 3.149 1.00 91.38 119 CYS A N 1
ATOM 957 C CA . CYS A 1 119 ? 1.335 14.337 2.270 1.00 91.38 119 CYS A CA 1
ATOM 958 C C . CYS A 1 119 ? 2.177 15.609 2.107 1.00 91.38 119 CYS A C 1
ATOM 960 O O . CYS A 1 119 ? 3.217 15.576 1.457 1.00 91.38 119 CYS A O 1
ATOM 962 N N . GLY A 1 120 ? 1.740 16.754 2.645 1.00 90.81 120 GLY A N 1
ATOM 963 C CA . GLY A 1 120 ? 2.386 18.059 2.446 1.00 90.81 120 GLY A CA 1
ATOM 964 C C . GLY A 1 120 ? 2.138 18.676 1.062 1.00 90.81 120 GLY A C 1
ATOM 965 O O . GLY A 1 120 ? 2.487 19.830 0.821 1.00 90.81 120 GLY A O 1
ATOM 966 N N . SER A 1 121 ? 1.505 17.933 0.151 1.00 91.31 121 SER A N 1
ATOM 967 C CA . SER A 1 121 ? 1.065 18.387 -1.167 1.00 91.31 121 SER A CA 1
ATOM 968 C C . SER A 1 121 ? -0.097 17.530 -1.662 1.00 91.31 121 SER A C 1
ATOM 970 O O . SER A 1 121 ? -0.158 16.344 -1.359 1.00 91.31 121 SER A O 1
ATOM 972 N N . SER A 1 122 ? -0.973 18.102 -2.487 1.00 90.62 122 SER A N 1
ATOM 973 C CA . SER A 1 122 ? -1.992 17.363 -3.249 1.00 90.62 122 SER A CA 1
ATOM 974 C C . SER A 1 122 ? -1.440 16.753 -4.551 1.00 90.62 122 SER A C 1
ATOM 976 O O . SER A 1 122 ? -2.155 16.124 -5.338 1.00 90.62 122 SER A O 1
ATOM 978 N N . SER A 1 123 ? -0.144 16.945 -4.821 1.00 90.38 123 SER A N 1
ATOM 979 C CA . SER A 1 123 ? 0.504 16.516 -6.066 1.00 90.38 123 SER A CA 1
ATOM 980 C C . SER A 1 123 ? 0.903 15.042 -6.086 1.00 90.38 123 SER A C 1
ATOM 982 O O . SER A 1 123 ? 1.273 14.550 -7.155 1.00 90.38 123 SER A O 1
ATOM 984 N N . TYR A 1 124 ? 0.776 14.320 -4.976 1.00 91.44 124 TYR A N 1
ATOM 985 C CA . TYR A 1 124 ? 1.116 12.902 -4.874 1.00 91.44 124 TYR A CA 1
ATOM 986 C C . TYR A 1 124 ? 0.297 12.200 -3.783 1.00 91.44 124 TYR A C 1
ATOM 988 O O . TYR A 1 124 ? -0.291 12.846 -2.912 1.00 91.44 124 TYR A O 1
ATOM 996 N N . SER A 1 125 ? 0.231 10.878 -3.899 1.00 94.12 125 SER A N 1
ATOM 997 C CA . SER A 1 125 ? -0.199 9.982 -2.826 1.00 94.12 125 SER A CA 1
ATOM 998 C C . SER A 1 125 ? 0.987 9.722 -1.891 1.00 94.12 125 SER A C 1
ATOM 1000 O O . SER A 1 125 ? 2.124 10.000 -2.269 1.00 94.12 125 SER A O 1
ATOM 1002 N N . CYS A 1 126 ? 0.733 9.306 -0.655 1.00 93.00 126 CYS A N 1
ATOM 1003 C CA . CYS A 1 126 ? 1.808 9.041 0.297 1.00 93.00 126 CYS A CA 1
ATOM 1004 C C . CYS A 1 126 ? 1.378 8.081 1.402 1.00 93.00 126 CYS A C 1
ATOM 1006 O O . CYS A 1 126 ? 0.188 7.819 1.604 1.00 93.00 126 CYS A O 1
ATOM 1008 N N . VAL A 1 127 ? 2.353 7.676 2.212 1.00 93.81 127 VAL A N 1
ATOM 1009 C CA . VAL A 1 127 ? 2.130 6.937 3.452 1.00 93.81 127 VAL A CA 1
ATOM 1010 C C . VAL A 1 127 ? 2.400 7.772 4.700 1.00 93.81 127 VAL A C 1
ATOM 1012 O O . VAL A 1 127 ? 3.292 8.619 4.732 1.00 93.81 127 VAL A O 1
ATOM 1015 N N . ALA A 1 128 ? 1.679 7.467 5.775 1.00 91.50 128 ALA A N 1
ATOM 1016 C CA . ALA A 1 128 ? 2.018 7.875 7.132 1.00 91.50 128 ALA A CA 1
ATOM 1017 C C . ALA A 1 128 ? 1.964 6.670 8.074 1.00 91.50 128 ALA A C 1
ATOM 1019 O O . ALA A 1 128 ? 1.323 5.663 7.784 1.00 91.50 128 ALA A O 1
ATOM 1020 N N . ARG A 1 129 ? 2.618 6.787 9.227 1.00 90.19 129 ARG A N 1
ATOM 1021 C CA . ARG A 1 129 ? 2.613 5.770 10.283 1.00 90.19 129 ARG A CA 1
ATOM 1022 C C . ARG A 1 129 ? 2.293 6.429 11.613 1.00 90.19 129 ARG A C 1
ATOM 1024 O O . ARG A 1 129 ? 2.597 7.609 11.803 1.00 90.19 129 ARG A O 1
ATOM 1031 N N . ALA A 1 130 ? 1.665 5.688 12.510 1.00 88.88 130 ALA A N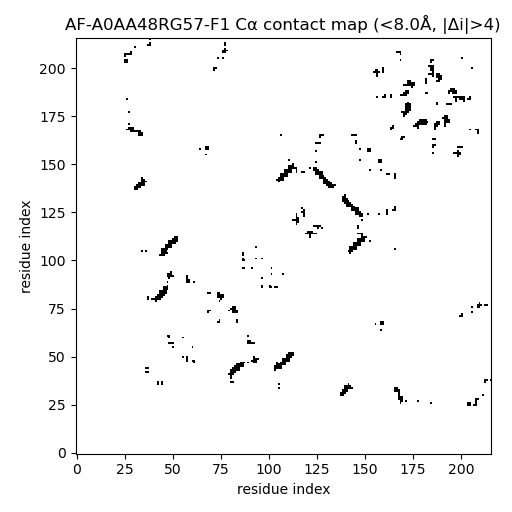 1
ATOM 1032 C CA . ALA A 1 130 ? 1.255 6.182 13.816 1.00 88.88 130 ALA A CA 1
ATOM 1033 C C . ALA A 1 130 ? 1.537 5.143 14.903 1.00 88.88 130 ALA A C 1
ATOM 1035 O O . ALA A 1 130 ? 1.751 3.974 14.600 1.00 88.88 130 ALA A O 1
ATOM 1036 N N . GLY A 1 131 ? 1.561 5.597 16.160 1.00 85.50 131 GLY A N 1
ATOM 1037 C CA . GLY A 1 131 ? 1.854 4.721 17.295 1.00 85.50 131 GLY A CA 1
ATOM 1038 C C . GLY A 1 131 ? 3.317 4.292 17.343 1.00 85.50 131 GLY A C 1
ATOM 1039 O O . GLY A 1 131 ? 3.618 3.113 17.420 1.00 85.50 131 GLY A O 1
ATOM 1040 N N . SER A 1 132 ? 4.246 5.240 17.192 1.00 87.00 132 SER A N 1
ATOM 1041 C CA . SER A 1 132 ? 5.669 4.906 17.135 1.00 87.00 132 SER A CA 1
ATOM 1042 C C . SER A 1 132 ? 6.225 4.524 18.510 1.00 87.00 132 SER A C 1
ATOM 1044 O O . SER A 1 132 ? 6.157 5.339 19.436 1.00 87.00 132 SER A O 1
ATOM 1046 N N . VAL A 1 133 ? 6.880 3.372 18.606 1.00 83.00 133 VAL A N 1
ATOM 1047 C CA . VAL A 1 133 ? 7.652 2.919 19.770 1.00 83.00 133 VAL A CA 1
ATOM 1048 C C . VAL A 1 133 ? 9.110 2.735 19.349 1.00 83.00 133 VAL A C 1
ATOM 1050 O O . VAL A 1 133 ? 9.383 2.239 18.264 1.00 83.00 133 VAL A O 1
ATOM 1053 N N . PHE A 1 134 ? 10.067 3.173 20.170 1.00 80.69 134 PHE A N 1
ATOM 1054 C CA . PHE A 1 134 ? 11.494 3.005 19.873 1.00 80.69 134 PHE A CA 1
ATOM 1055 C C . PHE A 1 134 ? 12.035 1.752 20.566 1.00 80.69 134 PHE A C 1
ATOM 1057 O O . PHE A 1 134 ? 12.091 1.717 21.798 1.00 80.69 134 PHE A O 1
ATOM 1064 N N . VAL A 1 135 ? 12.439 0.752 19.785 1.00 76.06 135 VAL A N 1
ATOM 1065 C CA . VAL A 1 135 ? 12.963 -0.542 20.249 1.00 76.06 135 VAL A CA 1
ATOM 1066 C C . VAL A 1 135 ? 14.230 -0.854 19.447 1.00 76.06 135 VAL A C 1
ATOM 1068 O O . VAL A 1 135 ? 14.327 -0.512 18.274 1.00 76.06 135 VAL A O 1
ATOM 1071 N N . ASP A 1 136 ? 15.263 -1.377 20.109 1.00 75.19 136 ASP A N 1
ATOM 1072 C CA . ASP A 1 136 ? 16.507 -1.855 19.479 1.00 75.19 136 ASP A CA 1
ATOM 1073 C C . ASP A 1 136 ? 17.113 -0.931 18.400 1.00 75.19 136 ASP A C 1
ATOM 1075 O O . ASP A 1 136 ? 17.587 -1.341 17.341 1.00 75.19 136 ASP A O 1
ATOM 1079 N N . GLY A 1 137 ? 17.132 0.374 18.688 1.00 76.19 137 GLY A N 1
ATOM 1080 C CA . GLY A 1 137 ? 17.790 1.375 17.844 1.00 76.19 137 GLY A CA 1
ATOM 1081 C C . GLY A 1 137 ? 16.958 1.887 16.663 1.00 76.19 137 GLY A C 1
ATOM 1082 O O . GLY A 1 137 ? 17.463 2.708 15.886 1.00 76.19 137 GLY A O 1
ATOM 1083 N N . HIS A 1 138 ? 15.698 1.467 16.539 1.00 75.44 138 HIS A N 1
ATOM 1084 C CA . HIS A 1 138 ? 14.788 1.900 15.484 1.00 75.44 138 HIS A CA 1
ATOM 1085 C C . HIS A 1 138 ? 13.336 2.0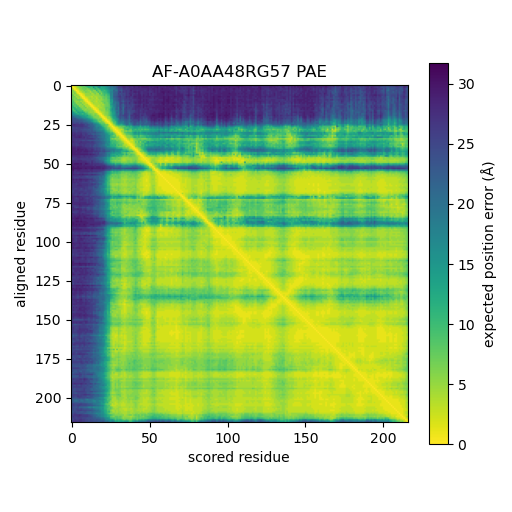69 15.970 1.00 75.44 138 HIS A C 1
ATOM 1087 O O . HIS A 1 138 ? 13.013 1.802 17.123 1.00 75.44 138 HIS A O 1
ATOM 1093 N N . TYR A 1 139 ? 12.476 2.648 15.122 1.00 80.56 139 TYR A N 1
ATOM 1094 C CA . TYR A 1 139 ? 11.059 2.854 15.437 1.00 80.56 139 TYR A CA 1
ATOM 1095 C C . TYR A 1 139 ? 10.207 1.736 14.835 1.00 80.56 139 TYR A C 1
ATOM 1097 O O . TYR A 1 139 ? 10.328 1.449 13.647 1.00 80.56 139 TYR A O 1
ATOM 1105 N N . HIS A 1 140 ? 9.320 1.198 15.662 1.00 80.88 140 HIS A N 1
ATOM 1106 C CA . HIS A 1 140 ? 8.217 0.305 15.329 1.00 80.88 140 HIS A CA 1
ATOM 1107 C C . HIS A 1 140 ? 6.932 1.136 15.346 1.00 80.88 140 HIS A C 1
ATOM 1109 O O . HIS A 1 140 ? 6.856 2.110 16.099 1.00 80.88 140 HIS A O 1
ATOM 1115 N N . TYR A 1 141 ? 5.932 0.795 14.538 1.00 86.75 141 TYR A N 1
ATOM 1116 C CA . TYR A 1 141 ? 4.672 1.545 14.477 1.00 86.75 141 TYR A CA 1
ATOM 1117 C C . TYR A 1 141 ? 3.461 0.634 14.666 1.00 86.75 141 TYR A C 1
ATOM 1119 O O . TYR A 1 141 ? 3.410 -0.438 14.076 1.00 86.75 141 TYR A O 1
ATOM 1127 N N . ASP A 1 142 ? 2.455 1.094 15.409 1.00 84.75 142 ASP A N 1
ATOM 1128 C CA . ASP A 1 142 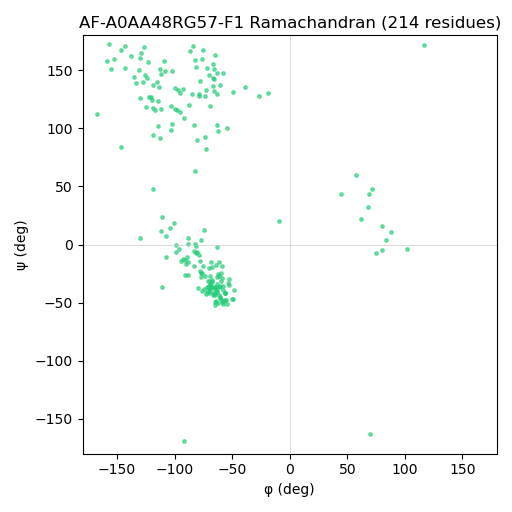? 1.219 0.335 15.647 1.00 84.75 142 ASP A CA 1
ATOM 1129 C C . ASP A 1 142 ? 0.413 0.071 14.363 1.00 84.75 142 ASP A C 1
ATOM 1131 O O . ASP A 1 142 ? -0.209 -0.983 14.221 1.00 84.75 142 ASP A O 1
ATOM 1135 N N . TYR A 1 143 ? 0.349 1.058 13.458 1.00 86.69 143 TYR A N 1
ATOM 1136 C CA . TYR A 1 143 ? -0.380 0.960 12.189 1.00 86.69 143 TYR A CA 1
ATOM 1137 C C . TYR A 1 143 ? 0.104 1.973 11.141 1.00 86.69 143 TYR A C 1
ATOM 1139 O O . TYR A 1 143 ? 0.668 3.034 11.442 1.00 86.69 143 TYR A O 1
ATOM 1147 N N . GLY A 1 144 ? -0.175 1.649 9.882 1.00 90.19 144 GLY A N 1
ATOM 1148 C CA . GLY A 1 144 ? 0.128 2.442 8.703 1.00 90.19 144 GLY A CA 1
ATOM 1149 C C . GLY A 1 144 ? -1.120 2.982 8.006 1.00 90.19 144 GLY A C 1
ATOM 1150 O O . GLY A 1 144 ? -2.202 2.395 8.049 1.00 90.19 144 GLY A O 1
ATOM 1151 N N . MET A 1 145 ? -0.973 4.132 7.354 1.00 92.50 145 MET A N 1
ATOM 1152 C CA . MET A 1 145 ? -2.033 4.795 6.602 1.00 92.50 145 MET A CA 1
ATOM 1153 C C . MET A 1 145 ? -1.535 5.152 5.210 1.00 92.50 145 MET A C 1
ATOM 1155 O O . MET A 1 145 ? -0.536 5.855 5.072 1.00 92.50 145 MET A O 1
ATOM 1159 N N . VAL A 1 146 ? -2.267 4.725 4.191 1.00 94.06 146 VAL A N 1
ATOM 1160 C CA . VAL A 1 146 ? -2.016 5.064 2.793 1.00 94.06 146 VAL A CA 1
ATOM 1161 C C . VAL A 1 146 ? -3.021 6.127 2.369 1.00 94.06 146 VAL A C 1
ATOM 1163 O O . VAL A 1 146 ? -4.225 5.889 2.398 1.00 94.06 146 VAL A O 1
ATOM 1166 N N . TYR A 1 147 ? -2.546 7.302 1.969 1.00 94.31 147 TYR A N 1
ATOM 1167 C CA . TYR A 1 147 ? -3.375 8.397 1.472 1.00 94.31 147 TYR A CA 1
ATOM 1168 C C . TYR A 1 147 ? -3.279 8.455 -0.045 1.00 94.31 147 TYR A C 1
ATOM 1170 O O . TYR A 1 147 ? -2.293 8.944 -0.598 1.00 94.31 147 TYR A O 1
ATOM 1178 N N . LEU A 1 148 ? -4.323 7.972 -0.710 1.00 94.12 148 LEU A N 1
ATOM 1179 C CA . LEU A 1 148 ? -4.423 7.952 -2.159 1.00 94.12 148 LEU A CA 1
ATOM 1180 C C . LEU A 1 148 ? -5.269 9.107 -2.648 1.00 94.12 148 LEU A C 1
ATOM 1182 O O . LEU A 1 148 ? -6.375 9.357 -2.163 1.00 94.12 148 LEU A O 1
ATOM 1186 N N . ARG A 1 149 ? -4.762 9.768 -3.684 1.00 92.88 149 ARG A N 1
ATOM 1187 C CA . ARG A 1 149 ? -5.588 10.678 -4.465 1.00 92.88 149 ARG A CA 1
ATOM 1188 C C . ARG A 1 149 ? -6.662 9.874 -5.182 1.00 92.88 149 ARG A C 1
ATOM 1190 O O . ARG A 1 149 ? -6.354 8.822 -5.736 1.00 92.88 149 ARG A O 1
ATOM 1197 N N . THR A 1 150 ? -7.874 10.404 -5.290 1.00 90.12 150 THR A N 1
ATOM 1198 C CA . THR A 1 150 ? -8.958 9.772 -6.062 1.00 90.12 150 THR A CA 1
ATOM 1199 C C . THR A 1 150 ? -8.490 9.365 -7.463 1.00 90.12 150 THR A C 1
ATOM 1201 O O . THR A 1 150 ? -8.634 8.226 -7.873 1.00 90.12 150 THR A O 1
ATOM 1204 N N . LYS A 1 151 ? -7.789 10.228 -8.199 1.00 90.06 151 LYS A N 1
ATOM 1205 C CA . LYS A 1 151 ? -7.278 9.857 -9.536 1.00 90.06 151 LYS A CA 1
ATOM 1206 C C . LYS A 1 151 ? -6.237 8.720 -9.553 1.00 90.06 151 LYS A C 1
ATOM 1208 O O . LYS A 1 151 ? -5.972 8.173 -10.618 1.00 90.06 151 LYS A O 1
ATOM 1213 N N . ASP A 1 152 ? -5.618 8.410 -8.416 1.00 92.38 152 ASP A N 1
ATOM 1214 C CA . ASP A 1 152 ? -4.601 7.365 -8.290 1.00 92.38 152 ASP A CA 1
ATOM 1215 C C . ASP A 1 152 ? -5.200 6.020 -7.839 1.00 92.38 152 ASP A C 1
ATOM 1217 O O . ASP A 1 152 ? -4.531 5.001 -7.994 1.00 92.38 152 ASP A O 1
ATOM 1221 N N . TYR A 1 153 ? -6.448 5.971 -7.339 1.00 89.62 153 TYR A N 1
ATOM 1222 C CA . TYR A 1 153 ? -7.054 4.716 -6.853 1.00 89.62 153 TYR A CA 1
ATOM 1223 C C . TYR A 1 153 ? -7.164 3.656 -7.963 1.00 89.62 153 TYR A C 1
ATOM 1225 O O . TYR A 1 153 ? -7.157 2.458 -7.700 1.00 89.62 153 TYR A O 1
ATOM 1233 N N . THR A 1 154 ? -7.255 4.071 -9.228 1.00 90.62 154 THR A N 1
ATOM 1234 C CA . THR A 1 154 ? -7.346 3.141 -10.361 1.00 90.62 154 THR A CA 1
ATOM 1235 C C . THR A 1 154 ? -5.995 2.534 -10.753 1.00 90.62 154 THR A C 1
ATOM 1237 O O . THR A 1 154 ? -5.959 1.635 -11.589 1.00 90.62 154 THR A O 1
ATOM 1240 N N . SER A 1 155 ? -4.881 3.018 -10.196 1.00 94.31 155 SER A N 1
ATOM 1241 C CA . SER A 1 155 ? -3.516 2.635 -10.574 1.00 94.31 155 SER A CA 1
ATOM 1242 C C . SER A 1 155 ? -2.999 1.466 -9.729 1.00 94.31 155 SER A C 1
ATOM 1244 O O . SER A 1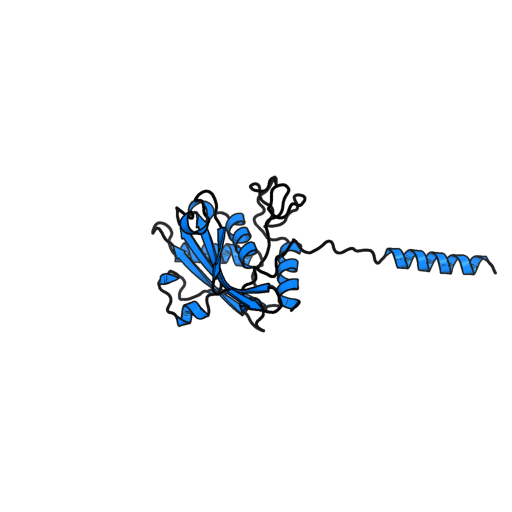 155 ? -2.646 1.669 -8.568 1.00 94.31 155 SER A O 1
ATOM 1246 N N . ASP A 1 156 ? -2.864 0.268 -10.324 1.00 95.19 156 ASP A N 1
ATOM 1247 C CA . ASP A 1 156 ? -2.205 -0.893 -9.684 1.00 95.19 156 ASP A CA 1
ATOM 1248 C C . ASP A 1 156 ? -0.835 -0.504 -9.123 1.00 95.19 156 ASP A C 1
ATOM 1250 O O . ASP A 1 156 ? -0.518 -0.802 -7.976 1.00 95.19 156 ASP A O 1
ATOM 1254 N N . HIS A 1 157 ? -0.037 0.201 -9.939 1.00 94.75 157 HIS A N 1
ATOM 1255 C CA . HIS A 1 157 ? 1.292 0.657 -9.543 1.00 94.75 157 HIS A CA 1
ATOM 1256 C C . HIS A 1 157 ? 1.222 1.502 -8.280 1.00 94.75 157 HIS A C 1
ATOM 1258 O O . HIS A 1 157 ? 1.988 1.259 -7.366 1.00 94.75 157 HIS A O 1
ATOM 1264 N N . THR A 1 158 ? 0.317 2.480 -8.210 1.00 95.25 158 THR A N 1
ATOM 1265 C CA . THR A 1 158 ? 0.280 3.389 -7.060 1.00 95.25 158 THR A CA 1
ATOM 1266 C C . THR A 1 158 ? -0.195 2.670 -5.803 1.00 95.25 158 THR A C 1
ATOM 1268 O O . THR A 1 158 ? 0.416 2.844 -4.758 1.00 95.25 158 THR A O 1
ATOM 1271 N N . ILE A 1 159 ? -1.212 1.809 -5.898 1.00 94.38 159 ILE A N 1
ATOM 1272 C CA . ILE A 1 159 ? -1.656 1.001 -4.753 1.00 94.38 159 ILE A CA 1
ATOM 1273 C C . ILE A 1 159 ? -0.507 0.131 -4.228 1.00 94.38 159 ILE A C 1
ATOM 1275 O O . ILE A 1 159 ? -0.220 0.157 -3.032 1.00 94.38 159 ILE A O 1
ATOM 1279 N N . ASN A 1 160 ? 0.182 -0.599 -5.107 1.00 94.25 160 ASN A N 1
ATOM 1280 C CA . ASN A 1 160 ? 1.272 -1.488 -4.703 1.00 94.25 160 ASN A CA 1
ATOM 1281 C C . ASN A 1 160 ? 2.521 -0.726 -4.244 1.00 94.25 160 ASN A C 1
ATOM 1283 O O . ASN A 1 160 ? 3.160 -1.140 -3.287 1.00 94.25 160 ASN A O 1
ATOM 1287 N N . HIS A 1 161 ? 2.844 0.409 -4.863 1.00 95.00 161 HIS A N 1
ATOM 1288 C CA . HIS A 1 161 ? 3.966 1.268 -4.477 1.00 95.00 161 HIS A CA 1
ATOM 1289 C C . HIS A 1 161 ? 3.789 1.828 -3.064 1.00 95.00 161 HIS A C 1
ATOM 1291 O O . HIS A 1 161 ? 4.661 1.658 -2.214 1.00 95.00 161 HIS A O 1
ATOM 1297 N N . GLU A 1 162 ? 2.625 2.415 -2.769 1.00 94.44 162 GLU A N 1
ATOM 1298 C CA . GLU A 1 162 ? 2.347 2.917 -1.421 1.00 94.44 162 GLU A CA 1
ATOM 1299 C C . GLU A 1 162 ? 2.218 1.774 -0.402 1.00 94.44 162 GLU A C 1
ATOM 1301 O O . GLU A 1 162 ? 2.620 1.918 0.750 1.00 94.44 162 GLU A O 1
ATOM 1306 N N . THR A 1 163 ? 1.715 0.606 -0.812 1.00 91.94 163 THR A N 1
ATOM 1307 C CA . THR A 1 163 ? 1.694 -0.578 0.064 1.00 91.94 163 THR A CA 1
ATOM 1308 C C . THR A 1 163 ? 3.111 -1.070 0.361 1.00 91.94 163 THR A C 1
ATOM 1310 O O . THR A 1 163 ? 3.434 -1.332 1.515 1.00 91.94 163 THR A O 1
ATOM 1313 N N . GLY A 1 164 ? 3.997 -1.099 -0.637 1.00 91.06 164 GLY A N 1
ATOM 1314 C CA . GLY A 1 164 ? 5.417 -1.393 -0.456 1.00 91.06 164 GLY A CA 1
ATOM 1315 C C . GLY A 1 164 ? 6.073 -0.450 0.550 1.00 91.06 164 GLY A C 1
ATOM 1316 O O . GLY A 1 164 ? 6.805 -0.903 1.427 1.00 91.06 164 GLY A O 1
ATOM 1317 N N . HIS A 1 165 ? 5.744 0.845 0.503 1.00 91.31 165 HIS A N 1
ATOM 1318 C CA . HIS A 1 165 ? 6.188 1.787 1.526 1.00 91.31 165 HIS A CA 1
ATOM 1319 C C . HIS A 1 165 ? 5.694 1.434 2.923 1.00 91.31 165 HIS A C 1
ATOM 1321 O O . HIS A 1 165 ? 6.485 1.494 3.865 1.00 91.31 165 HIS A O 1
ATOM 1327 N N . ILE A 1 166 ? 4.414 1.092 3.090 1.00 88.19 166 ILE A N 1
ATOM 1328 C CA . ILE A 1 166 ? 3.888 0.649 4.388 1.00 88.19 166 ILE A CA 1
ATOM 1329 C C . ILE A 1 166 ? 4.672 -0.553 4.918 1.00 88.19 166 ILE A C 1
ATOM 1331 O O . ILE A 1 166 ? 5.046 -0.548 6.087 1.00 88.19 166 ILE A O 1
ATOM 1335 N N . LEU A 1 167 ? 5.000 -1.499 4.038 1.00 85.56 167 LEU A N 1
ATOM 1336 C CA . LEU A 1 167 ? 5.783 -2.693 4.351 1.00 85.56 167 LEU A CA 1
ATOM 1337 C C . LEU A 1 167 ? 7.294 -2.439 4.487 1.00 85.56 167 LEU A C 1
ATOM 1339 O O . LEU A 1 167 ? 8.037 -3.389 4.673 1.00 85.56 167 LEU A O 1
ATOM 1343 N N . GLY A 1 168 ? 7.764 -1.189 4.404 1.00 84.81 168 GLY A N 1
ATOM 1344 C CA . GLY A 1 168 ? 9.152 -0.811 4.709 1.00 84.81 168 GLY A CA 1
ATOM 1345 C C . GLY A 1 168 ? 10.071 -0.591 3.502 1.00 84.81 168 GLY A C 1
ATOM 1346 O O . GLY A 1 168 ? 11.199 -0.117 3.674 1.00 84.81 168 GLY A O 1
ATOM 1347 N N . LEU A 1 169 ? 9.593 -0.826 2.276 1.00 89.44 169 LEU A N 1
ATOM 1348 C CA . LEU A 1 169 ? 10.353 -0.508 1.066 1.00 89.44 169 LEU A CA 1
ATOM 1349 C C . LEU A 1 169 ? 10.522 1.012 0.900 1.00 89.44 169 LEU A C 1
ATOM 1351 O O . LEU A 1 169 ? 9.620 1.808 1.190 1.00 89.44 169 LEU A O 1
ATOM 1355 N N . ILE A 1 170 ? 11.681 1.445 0.402 1.00 90.69 170 ILE A N 1
ATOM 1356 C CA . ILE A 1 170 ? 11.954 2.866 0.133 1.00 90.69 170 ILE A CA 1
ATOM 1357 C C . ILE A 1 170 ? 12.010 3.155 -1.360 1.00 90.69 170 ILE A C 1
ATOM 1359 O O . ILE A 1 170 ? 12.263 2.264 -2.158 1.00 90.69 170 ILE A O 1
ATOM 1363 N N . ASP A 1 171 ? 11.794 4.413 -1.736 1.00 92.38 171 ASP A N 1
ATOM 1364 C CA . ASP A 1 171 ? 11.890 4.849 -3.129 1.00 92.38 171 ASP A CA 1
ATOM 1365 C C . ASP A 1 171 ? 13.283 4.620 -3.706 1.00 92.38 171 ASP A C 1
ATOM 1367 O O . ASP A 1 171 ? 14.288 4.969 -3.079 1.00 92.38 171 ASP A O 1
ATOM 1371 N N . GLY A 1 172 ? 13.325 4.133 -4.944 1.00 91.69 172 GLY A N 1
ATOM 1372 C CA . GLY A 1 172 ? 14.554 4.002 -5.717 1.00 91.69 172 GLY A CA 1
ATOM 1373 C C . GLY A 1 172 ? 14.463 4.670 -7.090 1.00 91.69 172 GLY A C 1
ATOM 1374 O O . GLY A 1 172 ? 13.404 5.097 -7.556 1.00 91.69 172 GLY A O 1
ATOM 1375 N N . GLY A 1 173 ? 15.610 4.765 -7.754 1.00 92.81 173 GLY A N 1
ATOM 1376 C CA . GLY A 1 173 ? 15.784 5.425 -9.042 1.00 92.81 173 GLY A CA 1
ATOM 1377 C C . GLY A 1 173 ? 16.718 6.640 -8.971 1.00 92.81 173 GLY A C 1
ATOM 1378 O O . GLY A 1 173 ? 17.125 7.057 -7.886 1.00 92.81 173 GLY A O 1
ATOM 1379 N N . PRO A 1 174 ? 17.087 7.231 -10.122 1.00 94.19 174 PRO A N 1
ATOM 1380 C CA . PRO A 1 174 ? 18.128 8.258 -10.191 1.00 94.19 174 PRO A CA 1
ATOM 1381 C C . PRO A 1 174 ? 17.851 9.514 -9.360 1.00 94.19 174 PRO A C 1
ATOM 1383 O O . PRO A 1 174 ? 18.791 10.144 -8.883 1.00 94.19 174 PRO A O 1
ATOM 1386 N N . ASN A 1 175 ? 16.575 9.875 -9.198 1.00 94.19 175 ASN A N 1
ATOM 1387 C CA . ASN A 1 175 ? 16.140 11.079 -8.485 1.00 94.19 175 ASN A CA 1
ATOM 1388 C C . ASN A 1 175 ? 15.407 10.762 -7.168 1.00 94.19 175 ASN A C 1
ATOM 1390 O O . ASN A 1 175 ? 14.756 11.646 -6.611 1.00 94.19 175 ASN A O 1
ATOM 1394 N N . ALA A 1 176 ? 15.453 9.514 -6.699 1.00 90.62 176 ALA A N 1
ATOM 1395 C CA . ALA A 1 176 ? 14.835 9.124 -5.437 1.00 90.62 176 ALA A CA 1
ATOM 1396 C C . ALA A 1 176 ? 15.673 9.586 -4.226 1.00 90.62 176 ALA A C 1
ATOM 1398 O O . ALA A 1 176 ? 16.881 9.803 -4.360 1.00 90.62 176 ALA A O 1
ATOM 1399 N N . PRO A 1 177 ? 15.070 9.685 -3.023 1.00 85.00 177 PRO A N 1
ATOM 1400 C CA . PRO A 1 177 ? 15.801 9.886 -1.769 1.00 85.00 177 PRO A CA 1
ATOM 1401 C C . PRO A 1 177 ? 16.930 8.874 -1.536 1.00 85.00 177 PRO A C 1
ATOM 1403 O O . PRO A 1 177 ? 17.928 9.222 -0.904 1.00 85.00 177 PRO A O 1
ATOM 1406 N N . TYR A 1 178 ? 16.787 7.651 -2.060 1.00 83.12 178 TYR A N 1
ATOM 1407 C CA . TYR A 1 178 ? 17.852 6.656 -2.137 1.00 83.12 178 TYR A CA 1
ATOM 1408 C C . TYR A 1 178 ? 18.233 6.407 -3.608 1.00 83.12 178 TYR A C 1
ATOM 1410 O O . TYR A 1 178 ? 17.615 5.581 -4.283 1.00 83.12 178 TYR A O 1
ATOM 1418 N N . PRO A 1 179 ? 19.225 7.142 -4.144 1.00 88.75 179 PRO A N 1
ATOM 1419 C CA . PRO A 1 179 ? 19.550 7.072 -5.560 1.00 88.75 179 PRO A CA 1
ATOM 1420 C C . PRO A 1 179 ? 20.043 5.688 -5.990 1.00 88.75 179 PRO A C 1
ATOM 1422 O O . PRO A 1 179 ? 20.988 5.142 -5.418 1.00 88.75 179 PRO A O 1
ATOM 1425 N N . SER A 1 180 ? 19.453 5.153 -7.056 1.00 89.25 180 SER A N 1
ATOM 1426 C CA . SER A 1 180 ? 19.834 3.874 -7.663 1.00 89.25 180 SER A CA 1
ATOM 1427 C C . SER A 1 180 ? 19.631 3.894 -9.184 1.00 89.25 180 SER A C 1
ATOM 1429 O O . SER A 1 180 ? 19.009 4.799 -9.746 1.00 89.25 180 SER A O 1
ATOM 1431 N N . SER A 1 181 ? 20.172 2.902 -9.896 1.00 90.62 181 SER A N 1
ATOM 1432 C CA . SER A 1 181 ? 19.808 2.690 -11.302 1.00 90.62 181 SER A CA 1
ATOM 1433 C C . SER A 1 181 ? 18.371 2.179 -11.415 1.00 90.62 181 SER A C 1
ATOM 1435 O O . SER A 1 181 ? 17.945 1.355 -10.608 1.00 90.62 181 SER A O 1
ATOM 1437 N N . CYS A 1 182 ? 17.656 2.572 -12.470 1.00 91.19 182 CYS A N 1
ATOM 1438 C CA . CYS A 1 182 ? 16.315 2.053 -12.739 1.00 91.19 182 CYS A CA 1
ATOM 1439 C C . CYS A 1 182 ? 16.320 0.540 -13.018 1.00 91.19 182 CYS A C 1
ATOM 1441 O O . CYS A 1 182 ? 16.661 0.101 -14.114 1.00 91.19 182 CYS A O 1
ATOM 1443 N N . GLY A 1 183 ? 15.918 -0.240 -12.018 1.00 89.25 183 GLY A N 1
ATOM 1444 C CA . GLY A 1 183 ? 15.486 -1.639 -12.123 1.00 89.25 183 GLY A CA 1
ATOM 1445 C C . GLY A 1 183 ? 13.972 -1.806 -12.332 1.00 89.25 183 GLY A C 1
ATOM 1446 O O . GLY A 1 183 ? 13.269 -0.830 -12.591 1.00 89.25 183 GLY A O 1
ATOM 1447 N N . GLN A 1 184 ? 13.483 -3.045 -12.204 1.00 92.06 184 GLN A N 1
ATOM 1448 C CA . GLN A 1 184 ? 12.064 -3.414 -12.371 1.00 92.06 184 GLN A CA 1
ATOM 1449 C C . GLN A 1 184 ? 11.214 -3.318 -11.090 1.00 92.06 184 GLN A C 1
ATOM 1451 O O . GLN A 1 184 ? 10.052 -3.706 -11.117 1.00 92.06 184 GLN A O 1
ATOM 1456 N N . SER A 1 185 ? 11.785 -2.812 -9.994 1.00 93.06 185 SER A N 1
ATOM 1457 C CA . SER A 1 185 ? 11.120 -2.718 -8.689 1.00 93.06 185 SER A CA 1
ATOM 1458 C C . SER A 1 185 ? 9.821 -1.905 -8.730 1.00 93.06 185 SER A C 1
ATOM 1460 O O . SER A 1 185 ? 9.731 -0.898 -9.443 1.00 93.06 185 SER A O 1
ATOM 1462 N N . ILE A 1 186 ? 8.853 -2.289 -7.891 1.00 94.56 186 ILE A N 1
ATOM 1463 C CA . ILE A 1 186 ? 7.642 -1.500 -7.622 1.00 94.56 186 ILE A CA 1
ATOM 1464 C C . ILE A 1 186 ? 7.959 -0.111 -7.049 1.00 94.56 186 ILE A C 1
ATOM 1466 O O . ILE A 1 186 ? 7.199 0.835 -7.261 1.00 94.56 186 ILE A O 1
ATOM 1470 N N . MET A 1 187 ? 9.115 0.050 -6.401 1.00 94.94 187 MET A N 1
ATOM 1471 C CA . MET A 1 187 ? 9.577 1.313 -5.820 1.00 94.94 187 MET A CA 1
ATOM 1472 C C . MET A 1 187 ? 10.266 2.239 -6.823 1.00 94.94 187 MET A C 1
ATOM 1474 O O . MET A 1 187 ? 10.616 3.374 -6.496 1.00 94.94 187 MET A O 1
ATOM 1478 N N . HIS A 1 188 ? 10.468 1.777 -8.058 1.00 94.12 188 HIS A N 1
ATOM 1479 C CA . HIS A 1 188 ? 11.039 2.573 -9.133 1.00 94.12 188 HIS A CA 1
ATOM 1480 C C . HIS A 1 188 ? 9.927 3.126 -10.021 1.00 94.12 188 HIS A C 1
ATOM 1482 O O . HIS A 1 188 ? 9.222 2.387 -10.711 1.00 94.12 188 HIS A O 1
ATOM 1488 N N . SER A 1 189 ? 9.792 4.452 -10.044 1.00 93.56 189 SER A N 1
ATOM 1489 C CA . SER A 1 189 ? 8.735 5.128 -10.795 1.00 93.56 189 SER A CA 1
ATOM 1490 C C . SER A 1 189 ? 9.273 6.238 -11.697 1.00 93.56 189 SER A C 1
ATOM 1492 O O . SER A 1 189 ? 10.396 6.736 -11.559 1.00 93.56 189 SER A O 1
ATOM 1494 N N . LY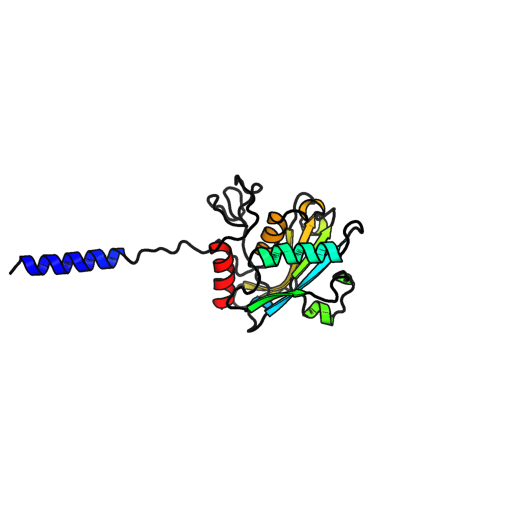S A 1 190 ? 8.429 6.680 -12.630 1.00 95.00 190 LYS A N 1
ATOM 1495 C CA . LYS A 1 190 ? 8.676 7.853 -13.475 1.00 95.00 190 LYS A CA 1
ATOM 1496 C C . LYS A 1 190 ? 8.888 9.131 -12.670 1.00 95.00 190 LYS A C 1
ATOM 1498 O O . LYS A 1 190 ? 9.623 10.003 -13.128 1.00 95.00 190 LYS A O 1
ATOM 1503 N N . ALA A 1 191 ? 8.291 9.240 -11.480 1.00 90.88 191 ALA A N 1
ATOM 1504 C CA . ALA A 1 191 ? 8.502 10.387 -10.598 1.00 90.88 191 ALA A CA 1
ATOM 1505 C C . ALA A 1 191 ? 9.968 10.491 -10.138 1.00 90.88 191 ALA A C 1
ATOM 1507 O O . ALA A 1 191 ? 10.474 11.595 -9.953 1.00 90.88 191 ALA A O 1
ATOM 1508 N N . TYR A 1 192 ? 10.675 9.358 -10.066 1.00 90.62 192 TYR A N 1
ATOM 1509 C CA . TYR A 1 192 ? 12.076 9.272 -9.646 1.00 90.62 192 TYR A CA 1
ATOM 1510 C C . TYR A 1 192 ? 13.067 9.140 -10.808 1.00 90.62 192 TYR A C 1
ATOM 1512 O O . TYR A 1 192 ? 14.226 8.780 -10.610 1.00 90.62 192 TYR A O 1
ATOM 1520 N N . GLY A 1 193 ? 12.645 9.488 -12.028 1.00 93.19 193 GLY A N 1
ATOM 1521 C CA . GLY A 1 193 ? 13.518 9.519 -13.205 1.00 93.19 193 GLY A CA 1
ATOM 1522 C C . GLY A 1 193 ? 13.621 8.199 -13.970 1.00 93.19 193 GLY A C 1
ATOM 1523 O O . GLY A 1 193 ? 14.458 8.093 -14.865 1.00 93.19 193 GLY A O 1
ATOM 1524 N N . CYS A 1 194 ? 12.774 7.212 -13.664 1.00 94.81 194 CYS A N 1
ATOM 1525 C CA . CYS A 1 194 ? 12.680 5.981 -14.445 1.00 94.81 194 CYS A CA 1
ATOM 1526 C C . CYS A 1 194 ? 11.708 6.093 -15.625 1.00 94.81 194 CYS A C 1
ATOM 1528 O O . CYS A 1 194 ? 10.942 7.043 -15.756 1.00 94.81 194 CYS A O 1
ATOM 1530 N N . SER A 1 195 ? 11.763 5.131 -16.547 1.00 95.88 195 SER A N 1
ATOM 1531 C CA . SER A 1 195 ? 10.951 5.143 -17.772 1.00 95.88 195 SER A CA 1
ATOM 1532 C C . SER A 1 195 ? 9.594 4.450 -17.623 1.00 95.88 195 SER A C 1
ATOM 1534 O O . SER A 1 195 ? 8.699 4.687 -18.437 1.00 95.88 195 SER A O 1
ATOM 1536 N N . THR A 1 196 ? 9.416 3.631 -16.585 1.00 94.56 196 THR A N 1
ATOM 1537 C CA . THR A 1 196 ? 8.260 2.745 -16.405 1.00 94.56 196 THR A CA 1
ATOM 1538 C C . THR A 1 196 ? 7.756 2.821 -14.969 1.00 94.56 196 THR A C 1
ATOM 1540 O O . THR A 1 196 ? 8.548 2.947 -14.045 1.00 94.56 196 THR A O 1
ATOM 1543 N N . ASN A 1 197 ? 6.435 2.734 -14.810 1.00 94.94 197 ASN A N 1
ATOM 1544 C CA . ASN A 1 197 ? 5.772 2.499 -13.531 1.00 94.94 197 ASN A CA 1
ATOM 1545 C C . ASN A 1 197 ? 5.336 1.031 -13.527 1.00 94.94 197 ASN A C 1
ATOM 1547 O O . ASN A 1 197 ? 4.352 0.693 -14.189 1.00 94.94 197 ASN A O 1
ATOM 1551 N N . TYR A 1 198 ? 6.105 0.153 -12.887 1.00 93.69 198 TYR A N 1
ATOM 1552 C CA . TYR A 1 198 ? 5.775 -1.272 -12.839 1.00 93.69 198 TYR A CA 1
ATOM 1553 C C . TYR A 1 198 ? 4.586 -1.501 -11.913 1.00 93.69 198 TYR A C 1
ATOM 1555 O O . TYR A 1 198 ? 4.548 -0.966 -10.818 1.00 93.69 198 TYR A O 1
ATOM 1563 N N . ALA A 1 199 ? 3.593 -2.274 -12.344 1.00 93.50 199 ALA A N 1
ATOM 1564 C CA . ALA A 1 199 ? 2.393 -2.506 -11.540 1.00 93.50 199 ALA A CA 1
ATOM 1565 C C . ALA A 1 199 ? 2.615 -3.484 -10.376 1.00 93.50 199 ALA A C 1
ATOM 1567 O O . ALA A 1 199 ? 1.802 -3.513 -9.458 1.00 93.50 199 ALA A O 1
ATOM 1568 N N . ASN A 1 200 ? 3.686 -4.282 -10.424 1.00 91.94 200 ASN A N 1
ATOM 1569 C CA . ASN A 1 200 ? 3.877 -5.443 -9.559 1.00 91.94 200 ASN A CA 1
ATOM 1570 C C . ASN A 1 200 ? 5.223 -5.357 -8.829 1.00 91.94 200 ASN A C 1
ATOM 1572 O O . ASN A 1 200 ? 6.187 -4.905 -9.455 1.00 91.94 200 ASN A O 1
ATOM 1576 N N . PRO A 1 201 ? 5.304 -5.843 -7.578 1.00 91.88 201 PRO A N 1
ATOM 1577 C CA . PRO A 1 201 ? 6.580 -6.101 -6.926 1.00 91.88 201 PRO A CA 1
ATOM 1578 C C . PRO A 1 201 ? 7.360 -7.191 -7.668 1.00 91.88 201 PRO A C 1
ATOM 1580 O O . PRO A 1 201 ? 6.783 -8.107 -8.267 1.00 91.88 201 PRO A O 1
ATOM 1583 N N . THR A 1 202 ? 8.684 -7.081 -7.650 1.00 92.31 202 THR A N 1
ATOM 1584 C CA . THR A 1 202 ? 9.601 -8.133 -8.101 1.00 92.31 202 THR A CA 1
ATOM 1585 C C . THR A 1 202 ? 9.854 -9.147 -6.985 1.00 92.31 202 THR A C 1
ATOM 1587 O O . THR A 1 202 ? 9.500 -8.916 -5.834 1.00 92.31 202 THR A O 1
ATOM 1590 N N . ALA A 1 203 ? 10.511 -10.266 -7.308 1.00 89.50 203 ALA A N 1
ATOM 1591 C CA . ALA A 1 203 ? 10.987 -11.198 -6.283 1.00 89.50 203 ALA A CA 1
ATOM 1592 C C . ALA A 1 203 ? 11.905 -10.499 -5.265 1.00 89.50 203 ALA A C 1
ATOM 1594 O O . ALA A 1 203 ? 11.729 -10.699 -4.072 1.00 89.50 203 ALA A O 1
ATOM 1595 N N . ASP A 1 204 ? 12.798 -9.620 -5.732 1.00 88.88 204 ASP A N 1
ATOM 1596 C CA . ASP A 1 204 ? 13.703 -8.858 -4.865 1.00 88.88 204 ASP A CA 1
ATOM 1597 C C . ASP A 1 204 ? 12.944 -7.910 -3.917 1.00 88.88 204 ASP A C 1
ATOM 1599 O O . ASP A 1 204 ? 13.353 -7.745 -2.773 1.00 88.88 204 ASP A O 1
ATOM 1603 N N . ASP A 1 205 ? 11.837 -7.300 -4.367 1.00 90.75 205 ASP A N 1
ATOM 1604 C CA . ASP A 1 205 ? 10.989 -6.454 -3.513 1.00 90.75 205 ASP A CA 1
ATOM 1605 C C . ASP A 1 205 ? 10.341 -7.279 -2.388 1.00 90.75 205 ASP A C 1
ATOM 1607 O O . ASP A 1 205 ? 10.295 -6.846 -1.237 1.00 90.75 205 ASP A O 1
ATOM 1611 N N . LEU A 1 206 ? 9.844 -8.474 -2.721 1.00 88.56 206 LEU A N 1
ATOM 1612 C CA . LEU A 1 206 ? 9.211 -9.380 -1.759 1.00 88.56 206 LEU A CA 1
ATOM 1613 C C . LEU A 1 206 ? 10.234 -9.983 -0.786 1.00 88.56 206 LEU A C 1
ATOM 1615 O O . LEU A 1 206 ? 9.963 -10.064 0.409 1.00 88.56 206 LEU A O 1
ATOM 1619 N N . GLU A 1 207 ? 11.419 -10.353 -1.278 1.00 86.56 207 GLU A N 1
ATOM 1620 C CA . GLU A 1 207 ? 12.524 -10.877 -0.471 1.00 86.56 207 GLU A CA 1
ATOM 1621 C C . GLU A 1 207 ? 13.057 -9.822 0.511 1.00 86.56 207 GLU A C 1
ATOM 1623 O O . GLU A 1 207 ? 13.361 -10.159 1.653 1.00 86.56 207 GLU A O 1
ATOM 1628 N N . SER A 1 208 ? 13.131 -8.541 0.118 1.00 86.19 208 SER A N 1
ATOM 1629 C CA . SER A 1 208 ? 13.455 -7.448 1.052 1.00 86.19 208 SER A CA 1
ATOM 1630 C C . SER A 1 208 ? 12.512 -7.422 2.245 1.00 86.19 208 SER A C 1
ATOM 1632 O O . SER A 1 208 ? 12.964 -7.323 3.380 1.00 86.19 208 SER A O 1
ATOM 1634 N N . ILE A 1 209 ? 11.209 -7.512 1.977 1.00 84.38 209 ILE A N 1
ATOM 1635 C CA . ILE A 1 209 ? 10.179 -7.504 3.013 1.00 84.38 209 ILE A CA 1
ATOM 1636 C C . ILE A 1 209 ? 10.330 -8.758 3.888 1.00 84.38 209 ILE A C 1
ATOM 1638 O O . ILE A 1 209 ? 10.417 -8.658 5.106 1.00 84.38 209 ILE A O 1
ATOM 1642 N N . GLU A 1 210 ? 10.440 -9.943 3.284 1.00 81.75 210 GLU A N 1
ATOM 1643 C CA . GLU A 1 210 ? 10.573 -11.211 4.010 1.00 81.75 210 GLU A CA 1
ATOM 1644 C C . GLU A 1 210 ? 11.822 -11.287 4.900 1.00 81.75 210 GLU A C 1
ATOM 1646 O O . GLU A 1 210 ? 11.721 -11.716 6.052 1.00 81.75 210 GLU A O 1
ATOM 1651 N N . ASN A 1 211 ? 12.987 -10.870 4.403 1.00 79.50 211 ASN A N 1
ATOM 1652 C CA . ASN A 1 211 ? 14.235 -10.902 5.169 1.00 79.50 211 ASN A CA 1
ATOM 1653 C C . ASN A 1 211 ? 14.156 -10.051 6.435 1.00 79.50 211 ASN A C 1
ATOM 1655 O O . ASN A 1 211 ? 14.703 -10.426 7.463 1.00 79.50 211 ASN A O 1
ATOM 1659 N N . GLU A 1 212 ? 13.456 -8.927 6.372 1.00 76.81 212 GLU A N 1
ATOM 1660 C CA . GLU A 1 212 ? 13.348 -7.999 7.496 1.00 76.81 212 GLU A CA 1
ATOM 1661 C C . GLU A 1 212 ? 12.320 -8.488 8.513 1.00 76.81 212 GLU A C 1
ATOM 1663 O O . GLU A 1 212 ? 12.550 -8.436 9.712 1.00 76.81 212 GLU A O 1
ATOM 1668 N N . ILE A 1 213 ? 11.226 -9.085 8.043 1.00 73.88 213 ILE A N 1
ATOM 1669 C CA . ILE A 1 213 ? 10.233 -9.715 8.917 1.00 73.88 213 ILE A CA 1
ATOM 1670 C C . ILE A 1 213 ? 10.816 -10.978 9.580 1.00 73.88 213 ILE A C 1
ATOM 1672 O O . ILE A 1 213 ? 10.433 -11.335 10.686 1.00 73.88 213 ILE A O 1
ATOM 1676 N N . THR A 1 214 ? 11.668 -11.761 8.899 1.00 71.06 214 THR A N 1
ATOM 1677 C CA . THR A 1 214 ? 12.275 -13.011 9.438 1.00 71.06 214 THR A CA 1
ATOM 1678 C C . THR A 1 214 ? 13.586 -12.795 10.201 1.00 71.06 214 THR A C 1
ATOM 1680 O O . THR A 1 214 ? 14.052 -13.735 10.846 1.00 71.06 214 THR A O 1
ATOM 1683 N N . GLY A 1 215 ? 14.209 -11.624 10.054 1.00 62.06 215 GLY A N 1
ATOM 1684 C CA . GLY A 1 215 ? 15.593 -11.362 10.450 1.00 62.06 215 GLY A CA 1
ATOM 1685 C C . GLY A 1 215 ? 15.792 -10.838 11.872 1.00 62.06 215 GLY A C 1
ATOM 1686 O O . GLY A 1 215 ? 16.933 -10.864 12.343 1.00 62.06 215 GLY A O 1
ATOM 1687 N N . ASP A 1 216 ? 14.716 -10.409 12.531 1.00 52.66 216 ASP A N 1
ATOM 1688 C CA . ASP A 1 216 ? 14.663 -10.070 13.962 1.00 52.66 216 ASP A CA 1
ATOM 1689 C C . ASP A 1 216 ? 14.299 -11.299 14.825 1.00 52.66 216 ASP A C 1
ATOM 1691 O O . ASP A 1 216 ? 14.820 -11.403 15.964 1.00 52.66 216 ASP A O 1
#

Secondary structure (DSSP, 8-state):
--HHHHHHHHHHHHH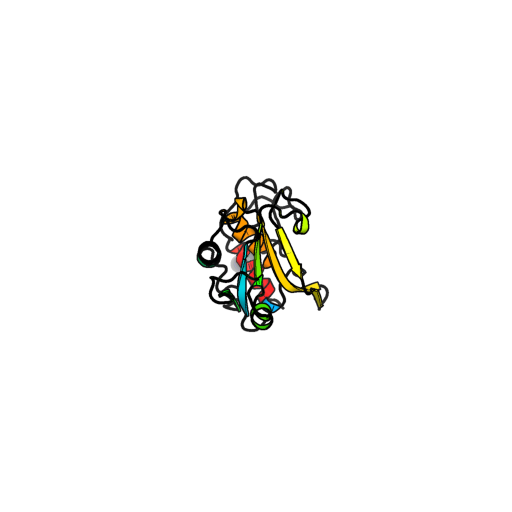HGGG------SS-B-GGG-BGGGGSSSEE-EEEEEESSSSS-HHHHHHHHHHHHHHTT-TTHHHHTEE-PBPTTSSS-GGGS-HHHHHHEEEEEEEES--HHHHSSTTS-EEEEEEEEEETTEEEEEEEEEEEEGGGTT-HHHHHHHHHHHTTB--BSTTSSS-----S-TTB-GGGT-S---SS--HHHHHHHHHHHHH-

Sequence (216 aa):
MLKKKFYLITMCLLFVMLFQGGASASHPYDPKRHIESTHYNSVDEYFCIQEAVSSIDIADAYDRFKEVLYSRNYDGLGNDRIYFLKAGSGDKNCSELSSSELEDVKIRYYIKDDTSSNCGSSSYSCVARAGSVFVDGHYHYDYGMVYLRTKDYTSDHTINHETGHILGLIDGGPNAPYPSSCGQSIMHSKAYGCSTNYANPTADDLESIENEITGD

Nearest PDB structures (foldseek):
  7poq-assembly1_B  TM=4.879E-01  e=4.170E-05  Bacteroides fragilis
  4evr-assembly1_A  TM=4.836E-01  e=6.223E+00  Rhodopseudomonas palustris CGA009
  8db3-assembly1_A-2  TM=1.963E-01  e=6.223E+00  Cereibacter sphaeroides

Foldseek 3Di:
DVPVVVVVVVVVVVVVVVPPPPVPAQFDFDLLQEAPQLQDPAQAQEEFEAEPDPPDQQLNLQVLLCCLCVVQPVQCFQNRRYHHHHQDPSNDGPVRDDPVSVQSHAEYEYEEQACCVPPVGSPAKAKDFACWDDDPNHTHGSHMYTYHHNVCSNALLRSVLRVLSNLGHAAEDCQGPHYDHDDLASNYDVVRVDDDNHNHGDPSSRVSSNCSSNVD

Radius of gyration: 21.25 Å; Cα contacts (8 Å, |Δi|>4): 421; chains: 1; bounding box: 75×55×38 Å

Mean predicted aligned error: 9.63 Å

Organism: NCBI:txid927786